Protein AF-A0A9E1ND24-F1 (afdb_monomer)

Secondary structure (DSSP, 8-state):
-EEEE-S--S--TTTTBTTS-HHHHHHHHHHHHHHHHHHHHHHHHHH--SEEEEEE-------GGGHHHHHH-PPP-THHHHHHHHHTTPEE--TTT-SEEEEPTTS-EEEE---SPPP-PPPHHHHHHHHHHHT-S--HHHHHHHHHTS----SPEEEEEEE-TT--EEEEEEEEE-SSS-EEEEEPGGGHHHHHHH-SSEEEEEEEHHHHHHHHHHT--THHHHHTT-EEEEEES----HHHHHIIIIISS-TTTS------TTS------HHHHHH-----S-----

Nearest PDB structures (foldseek):
  3bks-assembly1_A  TM=5.416E-01  e=1.300E-01  Aedes aegypti
  7nj0-assembly1_A  TM=4.014E-01  e=3.998E+00  Homo sapiens

Structure (mmCIF, N/CA/C/O backbone):
data_AF-A0A9E1ND24-F1
#
_entry.id   AF-A0A9E1ND24-F1
#
loop_
_atom_site.group_PDB
_atom_site.id
_atom_site.type_symbol
_atom_site.label_atom_id
_atom_site.label_alt_id
_atom_site.label_comp_id
_atom_site.label_asym_id
_atom_site.label_entity_id
_atom_site.label_seq_id
_atom_site.pdbx_PDB_ins_code
_atom_site.Cartn_x
_atom_site.Cartn_y
_atom_site.Cartn_z
_atom_site.occupancy
_atom_site.B_iso_or_equiv
_atom_site.auth_seq_id
_atom_site.auth_comp_id
_atom_site.auth_asym_id
_atom_site.auth_atom_id
_atom_site.pdbx_PDB_model_num
ATOM 1 N N . LEU A 1 1 ? 8.342 -8.335 -27.736 1.00 88.88 1 LEU A N 1
ATOM 2 C CA . LEU A 1 1 ? 8.719 -7.538 -26.554 1.00 88.88 1 LEU A CA 1
ATOM 3 C C . LEU A 1 1 ? 7.984 -8.128 -25.370 1.00 88.88 1 LEU A C 1
ATOM 5 O O . LEU A 1 1 ? 6.788 -8.344 -25.492 1.00 88.88 1 LEU A O 1
ATOM 9 N N . PHE A 1 2 ? 8.677 -8.411 -24.276 1.00 92.62 2 PHE A N 1
ATOM 10 C CA . PHE A 1 2 ? 8.040 -8.747 -23.010 1.00 92.62 2 PHE A CA 1
ATOM 11 C C . PHE A 1 2 ? 8.219 -7.563 -22.061 1.00 92.62 2 PHE A C 1
ATOM 13 O O . PHE A 1 2 ? 9.346 -7.248 -21.693 1.00 92.62 2 PHE A O 1
ATOM 20 N N . ALA A 1 3 ? 7.129 -6.893 -21.697 1.00 92.38 3 ALA A N 1
ATOM 21 C CA . ALA A 1 3 ? 7.141 -5.827 -20.705 1.00 92.38 3 ALA A CA 1
ATOM 22 C C . ALA A 1 3 ? 6.554 -6.366 -19.397 1.00 92.38 3 ALA A C 1
ATOM 24 O O . ALA A 1 3 ? 5.499 -6.989 -19.413 1.00 92.38 3 ALA A O 1
ATOM 25 N N . SER A 1 4 ? 7.236 -6.171 -18.270 1.00 90.94 4 SER A N 1
ATOM 26 C CA . SER A 1 4 ? 6.720 -6.596 -16.960 1.00 90.94 4 SER A CA 1
ATOM 27 C C . SER A 1 4 ? 7.288 -5.741 -15.845 1.00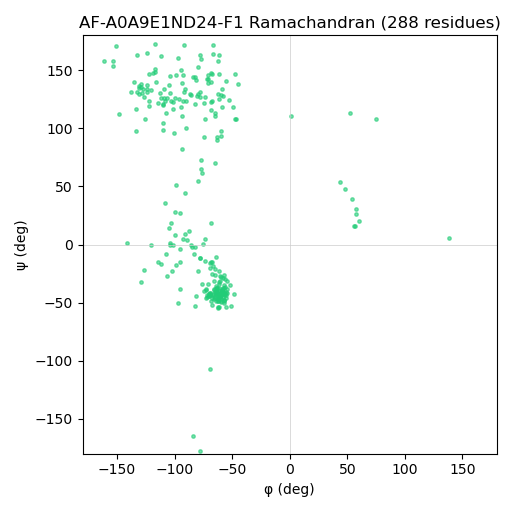 90.94 4 SER A C 1
ATOM 29 O O . SER A 1 4 ? 8.391 -5.199 -15.947 1.00 90.94 4 SER A O 1
ATOM 31 N N . ARG A 1 5 ? 6.575 -5.717 -14.715 1.00 90.06 5 ARG A N 1
ATOM 32 C CA . ARG A 1 5 ? 7.187 -5.340 -13.442 1.00 90.06 5 ARG A CA 1
ATOM 33 C C . ARG A 1 5 ? 8.399 -6.223 -13.144 1.00 90.06 5 ARG A C 1
ATOM 35 O O . ARG A 1 5 ? 8.355 -7.435 -13.378 1.00 90.06 5 ARG A O 1
ATOM 42 N N . PHE A 1 6 ? 9.456 -5.626 -12.607 1.00 90.62 6 PHE A N 1
ATOM 43 C CA . PHE A 1 6 ? 10.692 -6.324 -12.227 1.00 90.62 6 PHE A CA 1
ATOM 44 C C . PHE A 1 6 ? 10.900 -6.364 -10.706 1.00 90.62 6 PHE A C 1
ATOM 46 O O . PHE A 1 6 ? 11.670 -7.187 -10.204 1.00 90.62 6 PHE A O 1
ATOM 53 N N . ALA A 1 7 ? 10.192 -5.513 -9.963 1.00 89.12 7 ALA A N 1
ATOM 54 C CA . ALA A 1 7 ? 10.246 -5.446 -8.508 1.00 89.12 7 ALA A CA 1
ATOM 55 C C . ALA A 1 7 ? 8.895 -5.784 -7.849 1.00 89.12 7 ALA A C 1
ATOM 57 O O . ALA A 1 7 ? 7.863 -5.980 -8.506 1.00 89.12 7 ALA A O 1
ATOM 58 N N . GLY A 1 8 ? 8.930 -5.895 -6.519 1.00 81.19 8 GLY A N 1
ATOM 59 C CA . GLY A 1 8 ? 7.734 -6.003 -5.685 1.00 81.19 8 GLY A CA 1
ATOM 60 C C . GLY A 1 8 ? 6.899 -4.726 -5.704 1.00 81.19 8 GLY A C 1
ATOM 61 O O . GLY A 1 8 ? 7.366 -3.673 -6.139 1.00 81.19 8 GLY A O 1
ATOM 62 N N . GLY A 1 9 ? 5.651 -4.843 -5.250 1.00 76.38 9 GLY A N 1
ATOM 63 C CA . GLY A 1 9 ? 4.772 -3.691 -5.075 1.00 76.38 9 GLY A CA 1
ATOM 64 C C . GLY A 1 9 ? 5.265 -2.753 -3.971 1.00 76.38 9 GLY A C 1
ATOM 65 O O . GLY A 1 9 ? 6.192 -3.067 -3.224 1.00 76.38 9 GLY A O 1
ATOM 66 N N . ALA A 1 10 ? 4.626 -1.595 -3.859 1.00 73.25 10 ALA A N 1
ATOM 67 C CA . ALA A 1 10 ? 4.910 -0.612 -2.821 1.00 73.25 10 ALA A CA 1
ATOM 68 C C . ALA A 1 10 ? 4.036 -0.838 -1.576 1.00 73.25 10 ALA A C 1
ATOM 70 O O . ALA A 1 10 ? 3.459 0.104 -1.073 1.00 73.25 10 ALA A O 1
ATOM 71 N N . HIS A 1 11 ? 3.863 -2.076 -1.103 1.00 77.62 11 HIS A N 1
ATOM 72 C CA . HIS A 1 11 ? 3.049 -2.332 0.092 1.00 77.62 11 HIS A CA 1
ATOM 73 C C . HIS A 1 11 ? 3.898 -2.351 1.366 1.00 77.62 11 HIS A C 1
ATOM 75 O O . HIS A 1 11 ? 5.020 -2.859 1.371 1.00 77.62 11 HIS A O 1
ATOM 81 N N . GLY A 1 12 ? 3.334 -1.879 2.481 1.00 79.06 12 GLY A N 1
ATOM 82 C CA . GLY A 1 12 ? 4.001 -1.903 3.785 1.00 79.06 12 GLY A CA 1
ATOM 83 C C . GLY A 1 12 ? 4.217 -3.293 4.385 1.00 79.06 12 GLY A C 1
ATOM 84 O O . GLY A 1 12 ? 5.013 -3.431 5.314 1.00 79.06 12 GLY A O 1
ATOM 85 N N . TYR A 1 13 ? 3.543 -4.329 3.879 1.00 87.06 13 TYR A N 1
ATOM 86 C CA . TYR A 1 13 ? 3.705 -5.697 4.374 1.00 87.06 13 TYR A CA 1
ATOM 87 C C . TYR A 1 13 ? 5.064 -6.294 3.965 1.00 87.06 13 TYR A C 1
ATOM 89 O O . TYR A 1 13 ? 5.511 -6.053 2.846 1.00 87.06 13 TYR A O 1
ATOM 97 N N . PRO A 1 14 ? 5.726 -7.094 4.820 1.00 91.31 14 PRO A N 1
ATOM 98 C CA . PRO A 1 14 ? 5.399 -7.413 6.211 1.00 91.31 14 PRO A CA 1
ATOM 99 C C . PRO A 1 14 ? 5.919 -6.389 7.233 1.00 91.31 14 PRO A C 1
ATOM 101 O O . PRO A 1 14 ? 5.652 -6.544 8.421 1.00 91.31 14 PRO A O 1
ATOM 104 N N . LEU A 1 15 ? 6.645 -5.338 6.832 1.00 92.00 15 LEU A N 1
ATOM 105 C CA . LEU A 1 15 ? 7.241 -4.362 7.764 1.00 92.00 15 LEU A CA 1
ATOM 106 C C . LEU A 1 15 ? 6.220 -3.625 8.642 1.00 92.00 15 LEU A C 1
ATOM 108 O O . LEU A 1 15 ? 6.541 -3.229 9.769 1.00 92.00 15 LEU A O 1
ATOM 112 N N . ASN A 1 16 ? 4.992 -3.456 8.162 1.00 92.25 16 ASN A N 1
ATOM 113 C CA . ASN A 1 16 ? 3.896 -2.889 8.934 1.00 92.25 16 ASN A CA 1
ATOM 114 C C . ASN A 1 16 ? 3.172 -3.903 9.838 1.00 92.25 16 ASN A C 1
ATOM 116 O O . ASN A 1 16 ? 2.363 -3.477 10.649 1.00 92.25 16 ASN A O 1
ATOM 120 N N . CYS A 1 17 ? 3.453 -5.208 9.755 1.00 93.81 17 CYS A N 1
ATOM 121 C CA . CYS A 1 17 ? 2.752 -6.235 10.528 1.00 93.81 17 CYS A CA 1
ATOM 122 C C . CYS A 1 17 ? 3.432 -6.502 11.882 1.00 93.81 17 CYS A C 1
ATOM 124 O O . CYS A 1 17 ? 4.410 -7.235 11.968 1.00 93.81 17 CYS A O 1
ATOM 126 N N . GLU A 1 18 ? 2.898 -5.931 12.959 1.00 94.00 18 GLU A N 1
ATOM 127 C CA . GLU A 1 18 ? 3.443 -6.040 14.322 1.00 94.00 18 GLU A CA 1
ATOM 128 C C . GLU A 1 18 ? 3.184 -7.402 14.989 1.00 94.00 18 GLU A C 1
ATOM 130 O O . GLU A 1 18 ? 3.632 -7.631 16.106 1.00 94.00 18 GLU A O 1
ATOM 135 N N . ASN A 1 19 ? 2.516 -8.336 14.304 1.00 95.81 19 ASN A N 1
ATOM 136 C CA . ASN A 1 19 ? 2.418 -9.732 14.739 1.00 95.81 19 ASN A CA 1
ATOM 137 C C . ASN A 1 19 ? 3.766 -10.468 14.738 1.00 95.81 19 ASN A C 1
ATOM 139 O O . ASN A 1 19 ? 3.888 -11.500 15.391 1.00 95.81 19 ASN A O 1
ATOM 143 N N . TYR A 1 20 ? 4.746 -9.969 13.979 1.00 95.75 20 TYR A N 1
ATOM 144 C CA . TYR A 1 20 ? 6.051 -10.595 13.801 1.00 95.75 20 TYR A CA 1
ATOM 145 C C . TYR A 1 20 ? 7.174 -9.687 14.301 1.00 95.75 20 TYR A C 1
ATOM 147 O O . TYR A 1 20 ? 7.138 -8.460 14.145 1.00 95.75 20 TYR A O 1
ATOM 155 N N . GLU A 1 21 ? 8.241 -10.291 14.819 1.00 95.75 21 GLU A N 1
ATOM 156 C CA . GLU A 1 21 ? 9.460 -9.557 15.143 1.00 95.75 21 GLU A CA 1
ATOM 157 C C . GLU A 1 21 ? 10.090 -8.939 13.884 1.00 95.75 21 GLU A C 1
ATOM 159 O O . GLU A 1 21 ? 9.856 -9.361 12.750 1.00 95.75 21 GLU A O 1
ATOM 164 N N . LEU A 1 22 ? 10.910 -7.896 14.057 1.00 94.38 22 LEU A N 1
ATOM 165 C CA . LEU A 1 22 ? 11.559 -7.229 12.920 1.00 94.38 22 LEU A CA 1
ATOM 166 C C . LEU A 1 22 ? 12.431 -8.192 12.101 1.00 94.38 22 LEU A C 1
ATOM 168 O O . LEU A 1 22 ? 12.395 -8.144 10.873 1.00 94.38 22 LEU A O 1
ATOM 172 N N . LYS A 1 23 ? 13.165 -9.093 12.765 1.00 95.88 23 LYS A N 1
ATOM 173 C CA . LYS A 1 23 ? 14.041 -10.071 12.103 1.00 95.88 23 LYS A CA 1
ATOM 174 C C . LYS A 1 23 ? 13.268 -10.977 11.133 1.00 95.88 23 LYS A C 1
ATOM 176 O O . LYS A 1 23 ? 13.724 -11.209 10.013 1.00 95.88 23 LYS A O 1
ATOM 181 N N . ASP A 1 2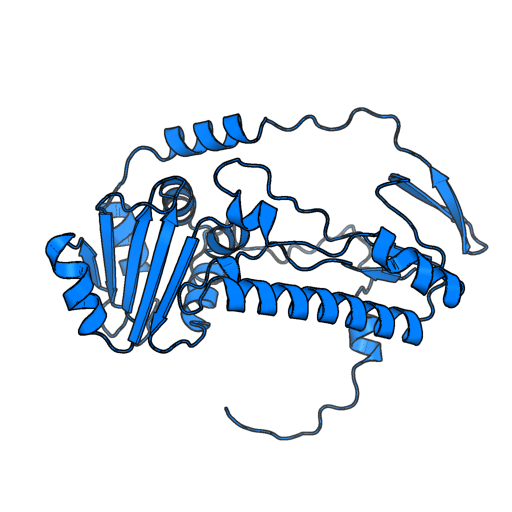4 ? 12.070 -11.410 11.522 1.00 96.69 24 ASP A N 1
ATOM 182 C CA . ASP A 1 24 ? 11.234 -12.298 10.716 1.00 96.69 24 ASP A CA 1
ATOM 183 C C . ASP A 1 24 ? 10.609 -11.548 9.543 1.00 96.69 24 ASP A C 1
ATOM 185 O O . ASP A 1 24 ? 10.630 -12.039 8.416 1.00 96.69 24 ASP A O 1
ATOM 189 N N . ARG A 1 25 ? 10.159 -10.306 9.768 1.00 95.25 25 ARG A N 1
ATOM 190 C CA . ARG A 1 25 ? 9.669 -9.422 8.696 1.00 95.25 25 ARG A CA 1
ATOM 191 C C . ARG A 1 25 ? 10.736 -9.170 7.629 1.00 95.25 25 ARG A C 1
ATOM 193 O O . ARG A 1 25 ? 10.444 -9.228 6.438 1.00 95.25 25 ARG A O 1
ATOM 200 N N . VAL A 1 26 ? 11.982 -8.931 8.040 1.00 95.06 26 VAL A N 1
ATOM 201 C CA . VAL A 1 26 ? 13.115 -8.746 7.116 1.00 95.06 26 VAL A CA 1
ATOM 202 C C . VAL A 1 26 ? 13.411 -10.030 6.335 1.00 95.06 26 VAL A C 1
ATOM 204 O O . VAL A 1 26 ? 13.650 -9.976 5.129 1.00 95.06 26 VAL A O 1
ATOM 207 N N . LYS A 1 27 ? 13.350 -11.196 6.989 1.00 95.69 27 LYS A N 1
ATOM 208 C CA . LYS A 1 27 ? 13.521 -12.498 6.326 1.00 95.69 27 LYS A CA 1
ATOM 209 C C . LYS A 1 27 ? 12.424 -12.764 5.291 1.00 95.69 27 LYS A C 1
ATOM 211 O O . LYS A 1 27 ? 12.725 -13.220 4.189 1.00 95.69 27 LYS A O 1
ATOM 216 N N . MET A 1 28 ? 11.170 -12.460 5.623 1.00 94.62 28 MET A N 1
ATOM 217 C CA . MET A 1 28 ? 10.034 -12.563 4.701 1.00 94.62 28 MET A CA 1
ATOM 218 C C . MET A 1 28 ? 10.234 -11.670 3.467 1.00 94.62 28 MET A C 1
ATOM 220 O O . MET A 1 28 ? 10.123 -12.164 2.349 1.00 94.62 28 MET A O 1
ATOM 224 N N . LEU A 1 29 ? 10.644 -10.408 3.650 1.00 93.19 29 LEU A N 1
ATOM 225 C CA . LEU A 1 29 ? 10.960 -9.504 2.535 1.00 93.19 29 LEU A CA 1
ATOM 226 C C . LEU A 1 29 ? 12.045 -10.052 1.601 1.00 93.19 29 LEU A C 1
ATOM 228 O O . LEU A 1 29 ? 11.928 -9.958 0.379 1.00 93.19 29 LEU A O 1
ATOM 232 N N . ASP A 1 30 ? 13.117 -10.621 2.157 1.00 93.75 30 ASP A N 1
ATOM 233 C CA . ASP A 1 30 ? 14.189 -11.194 1.342 1.00 93.75 30 ASP A CA 1
ATOM 234 C C . ASP A 1 30 ? 13.711 -12.414 0.538 1.00 93.75 30 ASP A C 1
ATOM 236 O O . ASP A 1 30 ? 14.056 -12.557 -0.642 1.00 93.75 30 ASP A O 1
ATOM 240 N N . ASN A 1 31 ? 12.871 -13.258 1.144 1.00 93.94 31 ASN A N 1
ATOM 241 C CA . ASN A 1 31 ? 12.234 -14.380 0.460 1.00 93.94 31 ASN A CA 1
ATOM 242 C C . ASN A 1 31 ? 11.330 -13.902 -0.682 1.00 93.94 31 ASN A C 1
ATOM 244 O O . ASN A 1 31 ? 11.467 -14.401 -1.802 1.00 93.94 31 ASN A O 1
ATOM 248 N N . ASP A 1 32 ? 10.484 -12.900 -0.441 1.00 92.25 32 ASP A N 1
ATOM 249 C CA . ASP A 1 32 ? 9.586 -12.332 -1.452 1.00 92.25 32 ASP A CA 1
ATOM 250 C C . ASP A 1 32 ? 10.372 -11.724 -2.616 1.00 92.25 32 ASP A C 1
ATOM 252 O O . ASP A 1 32 ? 10.099 -12.003 -3.788 1.00 92.25 32 ASP A O 1
ATOM 256 N N . ARG A 1 33 ? 11.427 -10.958 -2.316 1.00 93.81 33 ARG A N 1
ATOM 257 C CA . ARG A 1 33 ? 12.327 -10.388 -3.326 1.00 93.81 33 ARG A CA 1
ATOM 258 C C . ARG A 1 33 ? 12.940 -11.474 -4.212 1.00 93.81 33 ARG A C 1
ATOM 260 O O . ARG A 1 33 ? 12.925 -11.355 -5.444 1.00 93.81 33 ARG A O 1
ATOM 267 N N . LYS A 1 34 ? 13.472 -12.540 -3.601 1.00 94.81 34 LYS A N 1
ATOM 268 C CA . LYS A 1 34 ? 14.050 -13.692 -4.314 1.00 94.81 34 LYS A CA 1
ATOM 269 C C . LYS A 1 34 ? 12.997 -14.419 -5.146 1.00 94.81 34 LYS A C 1
ATOM 271 O O . LYS A 1 34 ? 13.282 -14.783 -6.289 1.00 94.81 34 LYS A O 1
ATOM 276 N N . PHE A 1 35 ? 11.795 -14.602 -4.605 1.00 94.12 35 PHE A N 1
ATOM 277 C CA . PHE A 1 35 ? 10.679 -15.249 -5.286 1.00 94.12 35 PHE A CA 1
ATOM 278 C C . PHE A 1 35 ? 10.246 -14.473 -6.532 1.00 94.12 35 PHE A C 1
ATOM 280 O O . PHE A 1 35 ? 10.141 -15.062 -7.609 1.00 94.12 35 PHE A O 1
ATOM 287 N N . ILE A 1 36 ? 10.078 -13.150 -6.429 1.00 92.50 36 ILE A N 1
ATOM 288 C CA . ILE A 1 36 ? 9.731 -12.279 -7.563 1.00 92.50 36 ILE A CA 1
ATOM 289 C C . ILE A 1 36 ? 10.774 -12.411 -8.675 1.00 92.50 36 ILE A C 1
ATOM 291 O O . ILE A 1 36 ? 10.418 -12.649 -9.832 1.00 92.50 36 ILE A O 1
ATOM 295 N N . ARG A 1 37 ? 12.064 -12.337 -8.322 1.00 94.56 37 ARG A N 1
ATOM 296 C CA . ARG A 1 37 ? 13.163 -12.461 -9.287 1.00 94.56 37 ARG A CA 1
ATOM 297 C C . ARG A 1 37 ? 13.180 -13.829 -9.963 1.00 94.56 37 ARG A C 1
ATOM 299 O O . ARG A 1 37 ? 13.216 -13.907 -11.188 1.00 94.56 37 ARG A O 1
ATOM 306 N N . LYS A 1 38 ? 13.086 -14.914 -9.185 1.00 94.81 38 LYS A N 1
ATOM 307 C CA . LYS A 1 38 ? 13.048 -16.289 -9.713 1.00 94.81 38 LYS A CA 1
ATOM 308 C C . LYS A 1 38 ? 11.835 -16.512 -10.617 1.00 94.81 38 LYS A C 1
ATOM 310 O O . LYS A 1 38 ? 11.944 -17.180 -11.640 1.00 94.81 38 LYS A O 1
ATOM 315 N N . THR A 1 39 ? 10.695 -15.927 -10.269 1.00 93.25 39 THR A N 1
ATOM 316 C CA . THR A 1 39 ? 9.489 -15.971 -11.101 1.00 93.25 39 THR A CA 1
ATOM 317 C C . THR A 1 39 ? 9.722 -15.261 -12.432 1.00 93.25 39 THR A C 1
ATOM 319 O O . THR A 1 39 ? 9.366 -15.797 -13.476 1.00 93.25 39 THR A O 1
ATOM 322 N N . LYS A 1 40 ? 10.382 -14.096 -12.439 1.00 93.94 40 LYS A N 1
ATOM 323 C CA . LYS A 1 40 ? 10.723 -13.411 -13.696 1.00 93.94 40 LYS A CA 1
ATOM 324 C C . LYS A 1 40 ? 11.719 -14.196 -14.543 1.00 93.94 40 LYS A C 1
ATOM 326 O O . LYS A 1 40 ? 11.528 -14.261 -15.751 1.00 93.94 40 LYS A O 1
ATOM 331 N N . TYR A 1 41 ? 12.706 -14.851 -13.935 1.00 95.12 41 TYR A N 1
ATOM 332 C CA . TYR A 1 41 ? 13.612 -15.748 -14.662 1.00 95.12 41 TYR A CA 1
ATOM 333 C C . TYR A 1 41 ? 12.854 -16.859 -15.390 1.00 95.12 41 TYR A C 1
ATOM 335 O O . TYR A 1 41 ? 13.022 -17.006 -16.597 1.00 95.12 41 TYR A O 1
ATOM 343 N N . LYS A 1 42 ? 11.925 -17.539 -14.705 1.00 94.81 42 LYS A N 1
ATOM 344 C CA . LYS A 1 42 ? 11.065 -18.556 -15.335 1.00 94.81 42 LYS A CA 1
ATOM 345 C C . LYS A 1 42 ? 10.263 -18.002 -16.515 1.00 94.81 42 LYS A C 1
ATOM 347 O O . LYS A 1 42 ? 10.042 -18.703 -17.498 1.00 94.81 42 LYS A O 1
ATOM 352 N N . TYR A 1 43 ? 9.794 -16.757 -16.417 1.00 94.12 43 TYR A N 1
ATOM 353 C CA . TYR A 1 43 ? 9.007 -16.136 -17.485 1.00 94.12 43 TYR A CA 1
ATOM 354 C C . TYR A 1 43 ? 9.897 -15.843 -18.695 1.00 94.12 43 TYR A C 1
ATOM 356 O O . TYR A 1 43 ? 9.523 -16.167 -19.817 1.00 94.12 43 TYR A O 1
ATOM 364 N N . LEU A 1 44 ? 11.096 -15.301 -18.466 1.00 95.31 44 LEU A N 1
ATOM 365 C CA . LEU A 1 44 ? 12.078 -15.022 -19.515 1.00 95.31 44 LEU A CA 1
ATOM 366 C C . LEU A 1 44 ? 12.553 -16.301 -20.219 1.00 95.31 44 LEU A C 1
ATOM 368 O O . LEU A 1 44 ? 12.613 -16.321 -21.444 1.00 95.31 44 LEU A O 1
ATOM 372 N N . GLU A 1 45 ? 12.807 -17.383 -19.477 1.00 95.06 45 GLU A N 1
ATOM 373 C CA . GLU A 1 45 ? 13.187 -18.690 -20.040 1.00 95.06 45 GLU A CA 1
ATOM 374 C C . GLU A 1 45 ? 12.098 -19.306 -20.914 1.00 95.06 45 GLU A C 1
ATOM 376 O O . GLU A 1 45 ? 12.401 -19.954 -21.916 1.00 95.06 45 GLU A O 1
ATOM 381 N N . LYS A 1 46 ? 10.832 -19.130 -20.523 1.00 94.00 46 LYS A N 1
ATOM 382 C CA . LYS A 1 46 ? 9.694 -19.718 -21.229 1.00 94.00 46 LYS A CA 1
ATOM 383 C C . LYS A 1 46 ? 9.288 -18.908 -22.454 1.00 94.00 46 LYS A C 1
ATOM 385 O O . LYS A 1 46 ? 9.025 -19.485 -23.501 1.00 94.00 46 LYS A O 1
ATOM 390 N N . ILE A 1 47 ? 9.226 -17.585 -22.315 1.00 94.44 47 ILE A N 1
ATOM 391 C CA . ILE A 1 47 ? 8.806 -16.675 -23.386 1.00 94.44 47 ILE A CA 1
ATOM 392 C C . ILE A 1 47 ? 9.933 -16.498 -24.415 1.00 94.44 47 ILE A C 1
ATOM 394 O O . ILE A 1 47 ? 9.644 -16.315 -25.594 1.00 94.44 47 ILE A O 1
ATOM 398 N N . LYS A 1 48 ? 11.201 -16.526 -23.970 1.00 93.75 48 LYS A N 1
ATOM 399 C CA . LYS A 1 48 ? 12.404 -16.217 -24.770 1.00 93.75 48 LYS A CA 1
ATOM 400 C C . LYS A 1 48 ? 12.225 -14.972 -25.652 1.00 93.75 48 LYS A C 1
ATOM 402 O O . LYS A 1 48 ? 12.369 -15.036 -26.874 1.00 93.75 48 LYS A O 1
ATOM 407 N N . PRO A 1 49 ? 11.829 -13.829 -25.068 1.00 94.12 49 PRO A N 1
ATOM 408 C CA . PRO A 1 49 ? 11.555 -12.640 -25.853 1.00 94.12 49 PRO A CA 1
ATOM 409 C C . PRO A 1 49 ? 12.858 -12.056 -26.407 1.00 94.12 49 PRO A C 1
ATOM 411 O O . PRO A 1 49 ? 13.833 -11.959 -25.679 1.00 94.12 49 PRO A O 1
ATOM 414 N N . LYS A 1 50 ? 12.848 -11.530 -27.638 1.00 94.31 50 LYS A N 1
ATOM 415 C CA . LYS A 1 50 ? 13.997 -10.753 -28.155 1.00 94.31 50 LYS A CA 1
ATOM 416 C C . LYS A 1 50 ? 14.345 -9.551 -27.260 1.00 94.31 50 LYS A C 1
ATOM 418 O O . LYS A 1 50 ? 15.507 -9.206 -27.108 1.00 94.31 50 LYS A O 1
ATOM 423 N N . PHE A 1 51 ? 13.322 -8.936 -26.659 1.00 95.00 51 PHE A N 1
ATOM 424 C CA . PHE A 1 51 ? 13.457 -7.754 -25.807 1.00 95.00 51 PHE A CA 1
ATOM 425 C C . PHE A 1 51 ? 12.707 -7.919 -24.489 1.00 95.00 51 PHE A C 1
ATOM 427 O O . PHE A 1 51 ? 11.532 -8.311 -24.512 1.00 95.00 51 PHE A O 1
ATOM 434 N N . PHE A 1 52 ? 13.330 -7.529 -23.379 1.00 95.88 52 PHE A N 1
ATOM 435 C CA . PHE A 1 52 ? 12.694 -7.412 -22.065 1.00 95.88 52 PHE A CA 1
ATOM 436 C C . PHE A 1 52 ? 12.657 -5.949 -21.602 1.00 95.88 52 PHE A C 1
ATOM 438 O O . PHE A 1 52 ? 13.703 -5.323 -21.478 1.00 95.88 52 PHE A O 1
ATOM 445 N N . LEU A 1 53 ? 11.462 -5.416 -21.325 1.00 95.38 53 LEU A N 1
ATOM 446 C CA . LEU A 1 53 ? 11.240 -4.054 -20.827 1.00 95.38 53 LEU A CA 1
ATOM 447 C C . LEU A 1 53 ? 10.772 -4.078 -19.359 1.00 95.38 53 LEU A C 1
ATOM 449 O O . LEU A 1 53 ? 9.583 -4.291 -19.086 1.00 95.38 53 LEU A O 1
ATOM 453 N N . PRO A 1 54 ? 11.682 -3.861 -18.398 1.00 93.69 54 PRO A N 1
ATOM 454 C CA . PRO A 1 54 ? 11.332 -3.674 -16.998 1.00 93.69 54 PRO A CA 1
ATOM 455 C C . PRO A 1 54 ? 10.733 -2.275 -16.779 1.00 93.69 54 PRO A C 1
ATOM 457 O O . PRO A 1 54 ? 11.454 -1.314 -16.537 1.00 93.69 54 PRO A O 1
ATOM 460 N N . TYR A 1 55 ? 9.405 -2.150 -16.857 1.00 88.62 55 TYR A N 1
ATOM 461 C CA . TYR A 1 55 ? 8.736 -0.835 -16.829 1.00 88.62 55 TYR A CA 1
ATOM 462 C C . TYR A 1 55 ? 8.158 -0.434 -15.463 1.00 88.62 55 TYR A C 1
ATOM 464 O O . TYR A 1 55 ? 7.869 0.737 -15.240 1.00 88.62 55 TYR A O 1
ATOM 472 N N . ALA A 1 56 ? 7.974 -1.383 -14.538 1.00 86.88 56 ALA A N 1
ATOM 473 C CA . ALA A 1 56 ? 7.333 -1.128 -13.247 1.00 86.88 56 ALA A CA 1
ATOM 474 C C . ALA A 1 56 ? 8.151 -1.683 -12.072 1.00 86.88 56 ALA A C 1
ATOM 476 O O . ALA A 1 56 ? 8.609 -2.830 -12.095 1.00 86.88 56 ALA A O 1
ATOM 477 N N . GLY A 1 57 ? 8.302 -0.872 -11.022 1.00 87.31 57 GLY A N 1
ATOM 478 C CA . GLY A 1 57 ? 9.121 -1.212 -9.851 1.00 87.31 57 GLY A CA 1
ATOM 479 C C . GLY A 1 57 ? 9.990 -0.084 -9.293 1.00 87.31 57 GLY A C 1
ATOM 480 O O . GLY A 1 57 ? 10.761 -0.330 -8.373 1.00 87.31 57 GLY A O 1
ATOM 481 N N . PHE A 1 58 ? 9.870 1.137 -9.822 1.00 88.12 58 PHE A N 1
ATOM 482 C CA . PHE A 1 58 ? 10.743 2.272 -9.488 1.00 88.12 58 PHE A CA 1
ATOM 483 C C . PHE A 1 58 ? 10.327 3.076 -8.249 1.00 88.12 58 PHE A C 1
ATOM 485 O O . PHE A 1 58 ? 11.008 4.034 -7.898 1.00 88.12 58 PHE A O 1
ATOM 492 N N . PHE A 1 59 ? 9.229 2.709 -7.581 1.00 85.25 59 PHE A N 1
ATOM 493 C CA . PHE A 1 59 ? 8.772 3.408 -6.380 1.00 85.25 59 PHE A CA 1
ATOM 494 C C . PHE A 1 59 ? 9.842 3.365 -5.278 1.00 85.25 59 PHE A C 1
ATOM 496 O O . PHE A 1 59 ? 10.297 2.273 -4.904 1.00 85.25 59 PHE A O 1
ATOM 503 N N . LYS A 1 60 ? 10.169 4.535 -4.718 1.00 84.31 60 LYS A N 1
ATOM 504 C CA . LYS A 1 60 ? 11.132 4.707 -3.626 1.00 84.31 60 LYS A CA 1
ATOM 505 C C . LYS A 1 60 ? 10.529 5.525 -2.491 1.00 84.31 60 LYS A C 1
ATOM 507 O O . LYS A 1 60 ? 9.870 6.535 -2.709 1.00 84.31 60 LYS A O 1
ATOM 512 N N . GLU A 1 61 ? 10.803 5.073 -1.283 1.00 87.75 61 GLU A N 1
ATOM 513 C CA . GLU A 1 61 ? 10.563 5.768 -0.032 1.00 87.75 61 GLU A CA 1
ATOM 514 C C . GLU A 1 61 ? 11.664 6.830 0.153 1.00 87.75 61 GLU A C 1
ATOM 516 O O . GLU A 1 61 ? 12.847 6.510 0.039 1.00 87.75 61 GLU A O 1
ATOM 521 N N . VAL A 1 62 ? 11.291 8.092 0.396 1.00 88.75 62 VAL A N 1
ATOM 522 C CA . VAL A 1 62 ? 12.256 9.216 0.483 1.00 88.75 62 VAL A CA 1
ATOM 523 C C . VAL A 1 62 ? 12.152 10.030 1.773 1.00 88.75 62 VAL A C 1
ATOM 525 O O . VAL A 1 62 ? 13.119 10.666 2.178 1.00 88.75 62 VAL A O 1
ATOM 528 N N . LEU A 1 63 ? 11.007 9.987 2.459 1.00 91.88 63 LEU A N 1
ATOM 529 C CA . LEU A 1 63 ? 10.801 10.752 3.686 1.00 91.88 63 LEU A CA 1
ATOM 530 C C . LEU A 1 63 ? 11.627 10.184 4.846 1.00 91.88 63 LEU A C 1
ATOM 532 O O . LEU A 1 63 ? 11.633 8.977 5.091 1.00 91.88 63 LEU A O 1
ATOM 536 N N . LYS A 1 64 ? 12.227 11.071 5.650 1.00 91.50 64 LYS A N 1
ATOM 537 C CA . LYS A 1 64 ? 13.021 10.695 6.836 1.00 91.50 64 LYS A CA 1
ATOM 538 C C . LYS A 1 64 ? 12.249 9.802 7.816 1.00 91.50 64 LYS A C 1
ATOM 540 O O . LYS A 1 64 ? 12.802 8.849 8.353 1.00 91.50 64 LYS A O 1
ATOM 545 N N . ARG A 1 65 ? 10.954 10.069 8.011 1.00 91.69 65 ARG A N 1
ATOM 546 C CA . ARG A 1 65 ? 10.067 9.273 8.883 1.00 91.69 65 ARG A CA 1
ATOM 547 C C . ARG A 1 65 ? 9.855 7.824 8.421 1.00 91.69 65 ARG A C 1
ATOM 549 O O . ARG A 1 65 ? 9.297 7.026 9.169 1.00 91.69 65 ARG A O 1
ATOM 556 N N . ASP A 1 66 ? 10.284 7.477 7.208 1.00 91.44 66 ASP A N 1
ATOM 557 C CA . ASP A 1 66 ? 10.172 6.137 6.628 1.00 91.44 66 ASP A CA 1
ATOM 558 C C . ASP A 1 66 ? 11.506 5.365 6.654 1.00 91.44 66 ASP A C 1
ATOM 560 O O . ASP A 1 66 ? 11.644 4.350 5.973 1.00 91.44 66 ASP A O 1
ATOM 564 N N . GLU A 1 67 ? 12.474 5.783 7.482 1.00 91.19 67 GLU A N 1
ATOM 565 C CA . GLU A 1 67 ? 13.822 5.191 7.586 1.00 91.19 67 GLU A CA 1
ATOM 566 C C . GLU A 1 67 ? 13.816 3.658 7.710 1.00 91.19 67 GLU A C 1
ATOM 568 O O . GLU A 1 67 ? 14.592 2.970 7.047 1.00 91.19 67 GLU A O 1
ATOM 573 N N . VAL A 1 68 ? 12.909 3.090 8.514 1.00 90.62 68 VAL A N 1
ATOM 574 C CA . VAL A 1 68 ? 12.778 1.629 8.663 1.00 90.62 68 VAL A CA 1
ATOM 575 C C . VAL A 1 68 ? 12.446 0.965 7.323 1.00 90.62 68 VAL A C 1
ATOM 577 O O . VAL A 1 68 ? 13.005 -0.083 6.995 1.00 90.62 68 VAL A O 1
ATOM 580 N N . TYR A 1 69 ? 11.557 1.564 6.532 1.00 90.75 69 TYR A N 1
ATOM 581 C CA . TYR A 1 69 ? 11.184 1.043 5.220 1.00 90.75 69 TYR A CA 1
ATOM 582 C C . TYR A 1 69 ? 12.322 1.230 4.217 1.00 90.75 69 TYR A C 1
ATOM 584 O O . TYR A 1 69 ? 12.687 0.262 3.559 1.00 90.75 69 TYR A O 1
ATOM 592 N N . ILE A 1 70 ? 12.970 2.398 4.196 1.00 91.31 70 ILE A N 1
ATOM 593 C CA . ILE A 1 70 ? 14.155 2.669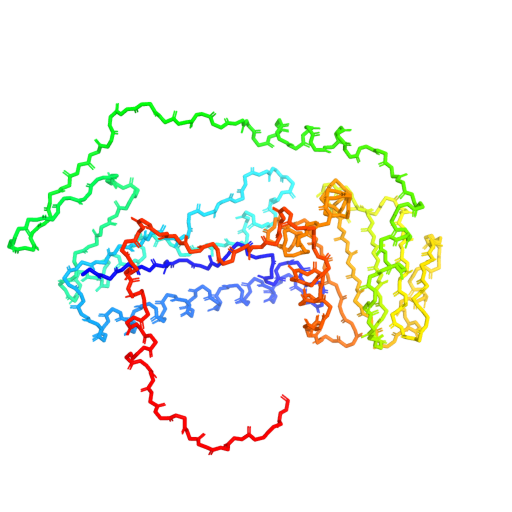 3.361 1.00 91.31 70 ILE A CA 1
ATOM 594 C C . ILE A 1 70 ? 15.265 1.640 3.633 1.00 91.31 70 ILE A C 1
ATOM 596 O O . ILE A 1 70 ? 15.877 1.097 2.712 1.00 91.31 70 ILE A O 1
ATOM 600 N N . LYS A 1 71 ? 15.508 1.325 4.909 1.00 92.56 71 LYS A N 1
ATOM 601 C CA . LYS A 1 71 ? 16.572 0.410 5.336 1.00 92.56 71 LYS A CA 1
ATOM 602 C C . LYS A 1 71 ? 16.303 -1.045 4.950 1.00 92.56 71 LYS A C 1
ATOM 604 O O . LYS A 1 71 ? 17.229 -1.752 4.535 1.00 92.56 71 LYS A O 1
ATOM 609 N N . TYR A 1 72 ? 15.068 -1.515 5.128 1.00 92.38 72 TYR A N 1
ATOM 610 C CA . TYR A 1 72 ? 14.747 -2.943 5.046 1.00 92.38 72 TYR A CA 1
ATOM 611 C C . TYR A 1 72 ? 13.982 -3.357 3.783 1.00 92.38 72 TYR A C 1
ATOM 613 O O . TYR A 1 72 ? 14.154 -4.495 3.346 1.00 92.38 72 TYR A O 1
ATOM 621 N N . ASN A 1 73 ? 13.201 -2.473 3.154 1.00 89.12 73 ASN A N 1
ATOM 622 C CA . ASN A 1 73 ? 12.408 -2.767 1.951 1.00 89.12 73 ASN A CA 1
ATOM 623 C C . ASN A 1 73 ? 13.259 -2.753 0.666 1.00 89.12 73 ASN A C 1
ATOM 625 O O . ASN A 1 73 ? 12.987 -2.034 -0.295 1.00 89.12 73 ASN A O 1
ATOM 629 N N . LYS A 1 74 ? 14.337 -3.542 0.640 1.00 90.06 74 LYS A N 1
ATOM 630 C CA . LYS A 1 74 ? 15.225 -3.627 -0.525 1.00 90.06 74 LYS A CA 1
ATOM 631 C C . LYS A 1 74 ? 14.491 -4.300 -1.684 1.00 90.06 74 LYS A C 1
ATOM 633 O O . LYS A 1 74 ? 14.079 -5.450 -1.567 1.00 90.06 74 LYS A O 1
ATOM 638 N N . LYS A 1 75 ? 14.387 -3.621 -2.825 1.00 91.06 75 LYS A N 1
ATOM 639 C CA . LYS A 1 75 ? 13.748 -4.138 -4.047 1.00 91.06 75 LYS A CA 1
ATOM 640 C C . LYS A 1 75 ? 14.783 -4.708 -5.021 1.00 91.06 75 LYS A C 1
ATOM 642 O O . LYS A 1 75 ? 15.973 -4.423 -4.905 1.00 91.06 75 LYS A O 1
ATOM 647 N N . ASN A 1 76 ? 14.332 -5.549 -5.955 1.00 93.88 76 ASN A N 1
ATOM 648 C CA . ASN A 1 76 ? 15.154 -5.912 -7.115 1.00 93.88 76 ASN A CA 1
ATOM 649 C C . ASN A 1 76 ? 15.322 -4.675 -8.004 1.00 93.88 76 ASN A C 1
ATOM 651 O O . ASN A 1 76 ? 14.385 -3.885 -8.110 1.00 93.88 76 ASN A O 1
ATOM 655 N N . ILE A 1 77 ? 16.469 -4.544 -8.660 1.00 94.12 77 ILE A N 1
ATOM 656 C CA . ILE A 1 77 ? 16.770 -3.479 -9.628 1.00 94.12 77 ILE A CA 1
ATOM 657 C C . ILE A 1 77 ? 16.887 -4.048 -11.043 1.00 94.12 77 ILE A C 1
ATOM 659 O O . ILE A 1 77 ? 17.100 -5.248 -11.219 1.00 94.12 77 ILE A O 1
ATOM 663 N N . VAL A 1 78 ? 16.790 -3.199 -12.069 1.00 94.75 78 VAL A N 1
ATOM 664 C CA . VAL A 1 78 ? 16.907 -3.618 -13.480 1.00 94.75 78 VAL A CA 1
ATOM 665 C C . VAL A 1 78 ? 18.211 -4.384 -13.732 1.00 94.75 78 VAL A C 1
ATOM 667 O O . VAL A 1 78 ? 18.217 -5.446 -14.363 1.00 94.75 78 VAL A O 1
ATOM 670 N N . LYS A 1 79 ? 19.313 -3.907 -13.140 1.00 94.06 79 LYS A N 1
ATOM 671 C CA . LYS A 1 79 ? 20.639 -4.533 -13.228 1.00 94.06 79 LYS A CA 1
ATOM 672 C C . LYS A 1 79 ? 20.665 -5.997 -12.769 1.00 94.06 79 LYS A C 1
ATOM 674 O O . LYS A 1 79 ? 21.445 -6.770 -13.326 1.00 94.06 79 LYS A O 1
ATOM 679 N N . ASP A 1 80 ? 19.799 -6.403 -11.836 1.00 94.94 80 ASP A N 1
ATOM 680 C CA . ASP A 1 80 ? 19.741 -7.788 -11.340 1.00 94.94 80 ASP A CA 1
ATOM 681 C C . ASP A 1 80 ? 19.403 -8.795 -12.450 1.00 94.94 80 ASP A C 1
ATOM 683 O O . ASP A 1 80 ? 19.741 -9.973 -12.343 1.00 94.94 80 ASP A O 1
ATOM 687 N N . TYR A 1 81 ? 18.768 -8.336 -13.534 1.00 96.00 81 TYR A N 1
ATOM 688 C CA . TYR A 1 81 ? 18.324 -9.170 -14.648 1.00 96.00 81 TYR A CA 1
ATOM 689 C C . TYR A 1 81 ? 19.316 -9.215 -15.819 1.00 96.00 81 TYR A C 1
ATOM 691 O O . TYR A 1 81 ? 19.210 -10.119 -16.650 1.00 96.00 81 TYR A O 1
ATOM 699 N N . LYS A 1 82 ? 20.303 -8.303 -15.883 1.00 94.56 82 LYS A N 1
ATOM 700 C CA . LYS A 1 82 ? 21.217 -8.141 -17.038 1.00 94.56 82 LYS A CA 1
ATOM 701 C C . LYS A 1 82 ? 21.967 -9.430 -17.382 1.00 94.56 82 LYS A C 1
ATOM 703 O O . LYS A 1 82 ? 21.928 -9.886 -18.522 1.00 94.56 82 LYS A O 1
ATOM 708 N N . ASN A 1 83 ? 22.590 -10.065 -16.388 1.00 96.12 83 ASN A N 1
ATOM 709 C CA . ASN A 1 83 ? 23.363 -11.295 -16.597 1.00 96.12 83 ASN A CA 1
ATOM 710 C C . ASN A 1 83 ? 22.493 -12.464 -17.072 1.00 96.12 83 ASN A C 1
ATOM 712 O O . ASN A 1 83 ? 22.938 -13.275 -17.880 1.00 96.12 83 ASN A O 1
ATOM 716 N N . PHE A 1 84 ? 21.266 -12.563 -16.559 1.00 96.38 84 PHE A N 1
ATOM 717 C CA . PHE A 1 84 ? 20.344 -13.629 -16.933 1.00 96.38 84 PHE A CA 1
ATOM 718 C C . PHE A 1 84 ? 19.814 -13.433 -18.356 1.00 96.38 84 PHE A C 1
ATOM 720 O O . PHE A 1 84 ? 19.843 -14.367 -19.150 1.00 96.38 84 PHE A O 1
ATOM 727 N N . CYS A 1 85 ? 19.421 -12.204 -18.701 1.00 96.81 85 CYS A N 1
ATOM 728 C CA . CYS A 1 85 ? 18.984 -11.856 -20.051 1.00 96.81 85 CYS A CA 1
ATOM 729 C C . CYS A 1 85 ? 20.099 -12.104 -21.076 1.00 96.81 85 CYS A C 1
ATOM 731 O O . CYS A 1 85 ? 19.858 -12.767 -22.078 1.00 96.81 85 CYS A O 1
ATOM 733 N N . LYS A 1 86 ? 21.343 -11.704 -20.769 1.00 96.44 86 LYS A N 1
ATOM 734 C CA . LYS A 1 86 ? 22.512 -11.955 -21.629 1.00 96.44 86 LYS A CA 1
ATOM 735 C C . LYS A 1 86 ? 22.722 -13.444 -21.930 1.00 96.44 86 LYS A C 1
ATOM 737 O O . LYS A 1 86 ? 23.038 -13.795 -23.058 1.00 96.44 86 LYS A O 1
ATOM 742 N N . LYS A 1 87 ? 22.538 -14.328 -20.940 1.00 97.12 87 LYS A N 1
ATOM 743 C CA . LYS A 1 87 ? 22.660 -15.788 -21.133 1.00 97.12 87 LYS A CA 1
ATOM 744 C C . LYS A 1 87 ? 21.596 -16.367 -22.066 1.00 97.12 87 LYS A C 1
ATOM 746 O O . LYS A 1 87 ? 21.829 -17.412 -22.659 1.00 97.12 87 LYS A O 1
ATOM 751 N N . LEU A 1 88 ? 20.438 -15.719 -22.155 1.00 96.81 88 LEU A N 1
ATOM 752 C CA . LEU A 1 88 ? 19.311 -16.142 -22.983 1.00 96.81 88 LEU A CA 1
ATOM 753 C C . LEU A 1 88 ? 19.224 -15.378 -24.312 1.00 96.81 88 LEU A C 1
ATOM 755 O O . LEU A 1 88 ? 18.219 -15.518 -25.001 1.00 96.81 88 LEU A O 1
ATOM 759 N N . ASP A 1 89 ? 20.238 -14.572 -24.646 1.00 96.56 89 ASP A N 1
ATOM 760 C CA . ASP A 1 89 ? 20.236 -13.673 -25.810 1.00 96.56 89 ASP A CA 1
ATOM 761 C C . ASP A 1 89 ? 19.015 -12.728 -25.839 1.00 96.56 89 ASP A C 1
ATOM 763 O O . ASP A 1 89 ? 18.387 -12.473 -26.864 1.00 96.56 89 ASP A O 1
ATOM 767 N N . ILE A 1 90 ? 18.638 -12.234 -24.656 1.00 96.62 90 ILE A N 1
ATOM 768 C CA . ILE A 1 90 ? 17.546 -11.277 -24.463 1.00 96.62 90 ILE A CA 1
ATOM 769 C C . ILE A 1 90 ? 18.150 -9.885 -24.284 1.00 96.62 90 ILE A C 1
ATOM 771 O O . ILE A 1 90 ? 18.910 -9.644 -23.341 1.00 96.62 90 ILE A O 1
ATOM 775 N N . GLU A 1 91 ? 17.755 -8.942 -25.136 1.00 95.25 91 GLU A N 1
ATOM 776 C CA . GLU A 1 91 ? 18.161 -7.543 -25.025 1.00 95.25 91 GLU A CA 1
ATOM 777 C C . GLU A 1 91 ? 17.272 -6.811 -24.009 1.00 95.25 91 GLU A C 1
ATOM 779 O O . GLU A 1 91 ? 16.043 -6.771 -24.125 1.00 95.25 91 GLU A O 1
ATOM 784 N N . ILE A 1 92 ? 17.886 -6.259 -22.962 1.00 95.50 92 ILE A N 1
ATOM 785 C CA . ILE A 1 92 ? 17.161 -5.521 -21.927 1.00 95.50 92 ILE A CA 1
ATOM 786 C C . ILE A 1 92 ? 16.996 -4.059 -22.339 1.00 95.50 92 ILE A C 1
ATOM 788 O O . ILE A 1 92 ? 17.958 -3.385 -22.699 1.00 95.50 92 ILE A O 1
ATOM 792 N N . LEU A 1 93 ? 15.766 -3.564 -22.265 1.00 95.31 93 LEU A N 1
ATOM 793 C CA . LEU A 1 93 ? 15.427 -2.172 -22.529 1.00 95.31 93 LEU A CA 1
ATOM 794 C C . LEU A 1 93 ? 15.449 -1.412 -21.199 1.00 95.31 93 LEU A C 1
ATOM 796 O O . LEU A 1 93 ? 14.424 -1.279 -20.533 1.00 95.31 93 LEU A O 1
ATOM 800 N N . ASP A 1 94 ? 16.643 -1.007 -20.767 1.00 93.44 94 ASP A N 1
ATOM 801 C CA . ASP A 1 94 ? 16.851 -0.349 -19.474 1.00 93.44 94 ASP A CA 1
ATOM 802 C C . ASP A 1 94 ? 16.330 1.098 -19.499 1.00 93.44 94 ASP A C 1
ATOM 804 O O . ASP A 1 94 ? 16.910 1.975 -20.146 1.00 93.44 94 ASP A O 1
ATOM 808 N N . VAL A 1 95 ? 15.216 1.333 -18.802 1.00 90.56 95 VAL A N 1
ATOM 809 C CA . VAL A 1 95 ? 14.541 2.640 -18.751 1.00 90.56 95 VAL A CA 1
ATOM 810 C C . VAL A 1 95 ? 15.277 3.672 -17.892 1.00 90.56 95 VAL A C 1
ATOM 812 O O . VAL A 1 95 ? 14.969 4.857 -17.979 1.00 90.56 95 VAL A O 1
ATOM 815 N N . GLU A 1 96 ? 16.238 3.242 -17.065 1.00 89.06 96 GLU A N 1
ATOM 816 C CA . GLU A 1 96 ? 17.117 4.160 -16.329 1.00 89.06 96 GLU A CA 1
ATOM 817 C C . GLU A 1 96 ? 18.241 4.696 -17.235 1.00 89.06 96 GLU A C 1
ATOM 819 O O . GLU A 1 96 ? 18.779 5.770 -16.975 1.00 89.06 96 GLU A O 1
ATOM 824 N N . GLU A 1 97 ? 18.576 3.980 -18.316 1.00 91.06 97 GLU A N 1
ATOM 825 C CA . GLU A 1 97 ? 19.603 4.383 -19.289 1.00 91.06 97 GLU A CA 1
ATOM 826 C C . GLU A 1 97 ? 19.006 5.123 -20.496 1.00 91.06 97 GLU A C 1
ATOM 828 O O . GLU A 1 97 ? 19.597 6.076 -21.003 1.00 91.06 97 GLU A O 1
ATOM 833 N N . ASN A 1 98 ? 17.831 4.696 -20.970 1.00 93.25 98 ASN A N 1
ATOM 834 C CA . ASN A 1 98 ? 17.194 5.231 -22.172 1.00 93.25 98 ASN A CA 1
ATOM 835 C C . ASN A 1 98 ? 15.705 5.478 -21.937 1.00 93.25 98 ASN A C 1
ATOM 837 O O . ASN A 1 98 ? 15.015 4.658 -21.346 1.00 93.25 98 ASN A O 1
ATOM 841 N N . THR A 1 99 ? 15.177 6.582 -22.464 1.00 91.12 99 THR A N 1
ATOM 842 C CA . THR A 1 99 ? 13.758 6.943 -22.291 1.00 91.12 99 THR A CA 1
ATOM 843 C C . THR A 1 99 ? 12.924 6.760 -23.556 1.00 91.12 99 THR A C 1
ATOM 845 O O . THR A 1 99 ? 11.701 6.854 -23.501 1.00 91.12 99 THR A O 1
ATOM 848 N N . ILE A 1 100 ? 13.559 6.468 -24.697 1.00 92.56 100 ILE A N 1
ATOM 849 C CA . ILE A 1 100 ? 12.893 6.214 -25.978 1.00 92.56 100 ILE A CA 1
ATOM 850 C C . ILE A 1 100 ? 13.452 4.927 -26.596 1.00 92.56 100 ILE A C 1
ATOM 852 O O . ILE A 1 100 ? 14.663 4.783 -26.766 1.00 92.56 100 ILE A O 1
ATOM 856 N N . PHE A 1 101 ? 12.557 4.020 -26.996 1.00 93.50 101 PHE A N 1
ATOM 857 C CA . PHE A 1 101 ? 12.892 2.769 -27.681 1.00 93.50 101 PHE A CA 1
ATOM 858 C C . PHE A 1 101 ? 12.106 2.676 -28.992 1.00 93.50 101 PHE A C 1
ATOM 860 O O . PHE A 1 101 ? 10.896 2.458 -28.985 1.00 93.50 101 PHE A O 1
ATOM 867 N N . ASN A 1 102 ? 12.790 2.842 -30.125 1.00 91.62 102 ASN A N 1
ATOM 868 C CA . ASN A 1 102 ? 12.170 2.820 -31.450 1.00 91.62 102 ASN A CA 1
ATOM 869 C C . ASN A 1 102 ? 12.412 1.477 -32.139 1.00 91.62 102 ASN A C 1
ATOM 871 O O . ASN A 1 102 ? 13.552 1.136 -32.456 1.00 91.62 102 ASN A O 1
ATOM 875 N N . PHE A 1 103 ? 11.343 0.734 -32.416 1.00 90.12 103 PHE A N 1
ATOM 876 C CA . PHE A 1 103 ? 11.419 -0.551 -33.110 1.00 90.12 103 PHE A CA 1
ATOM 877 C C . PHE A 1 103 ? 11.261 -0.361 -34.619 1.00 90.12 103 PHE A C 1
ATOM 879 O O . PHE A 1 103 ? 10.325 0.293 -35.075 1.00 90.12 103 PHE A O 1
ATOM 886 N N . ASN A 1 104 ? 12.156 -0.952 -35.409 1.00 85.69 104 ASN A N 1
ATOM 887 C CA . ASN A 1 104 ? 12.016 -0.976 -36.866 1.00 85.69 104 ASN A CA 1
ATOM 888 C C . ASN A 1 104 ? 11.279 -2.242 -37.358 1.00 85.69 104 ASN A C 1
ATOM 890 O O . ASN A 1 104 ? 11.051 -3.185 -36.597 1.00 85.69 104 ASN A O 1
ATOM 894 N N . LYS A 1 105 ? 10.949 -2.292 -38.660 1.00 83.25 105 LYS A N 1
ATOM 895 C CA . LYS A 1 105 ? 10.280 -3.446 -39.300 1.00 83.25 105 LYS A CA 1
ATOM 896 C C . LYS A 1 105 ? 11.047 -4.771 -39.137 1.00 83.25 105 LYS A C 1
ATOM 898 O O . LYS A 1 105 ? 10.430 -5.828 -39.083 1.00 83.25 105 LYS A O 1
ATOM 903 N N . ASN A 1 106 ? 12.369 -4.709 -38.967 1.00 83.88 106 ASN A N 1
ATOM 904 C CA . ASN A 1 106 ? 13.242 -5.872 -38.763 1.00 83.88 106 ASN A CA 1
ATOM 905 C C . ASN A 1 106 ? 13.371 -6.274 -37.282 1.00 83.88 106 ASN A C 1
ATOM 907 O O . ASN A 1 106 ? 14.233 -7.078 -36.927 1.00 83.88 106 ASN A O 1
ATOM 911 N N . LYS A 1 107 ? 12.526 -5.722 -36.398 1.00 81.44 107 LYS A N 1
ATOM 912 C CA . LYS A 1 107 ? 12.556 -5.957 -34.948 1.00 81.44 107 LYS A CA 1
ATOM 913 C C . LYS A 1 107 ? 13.906 -5.597 -34.319 1.00 81.44 107 LYS A C 1
ATOM 915 O O . LYS A 1 107 ? 14.304 -6.249 -33.360 1.00 81.44 107 LYS A O 1
ATOM 920 N N . ASN A 1 108 ? 14.634 -4.622 -34.854 1.00 86.69 108 ASN A N 1
ATOM 921 C CA . ASN A 1 108 ? 15.791 -4.027 -34.183 1.00 86.69 108 ASN A CA 1
ATOM 922 C C . ASN A 1 108 ? 15.335 -2.783 -33.427 1.00 86.69 108 ASN A C 1
ATOM 924 O O . ASN A 1 108 ? 14.385 -2.116 -33.851 1.00 86.69 108 ASN A O 1
ATOM 928 N N . VAL A 1 109 ? 16.012 -2.477 -32.326 1.00 91.75 109 VAL A N 1
ATOM 929 C CA . VAL A 1 109 ? 15.716 -1.312 -31.496 1.00 91.75 109 VAL A CA 1
ATOM 930 C C . VAL A 1 109 ? 16.762 -0.223 -31.730 1.00 91.75 109 VAL A C 1
ATOM 932 O O . VAL A 1 109 ? 17.954 -0.496 -31.842 1.00 91.75 109 VAL A O 1
ATOM 935 N N . LYS A 1 110 ? 16.308 1.024 -31.845 1.00 92.12 110 LYS A N 1
ATOM 936 C CA . LYS A 1 110 ? 17.150 2.215 -31.724 1.00 92.12 110 LYS A CA 1
ATOM 937 C C . LYS A 1 110 ? 16.845 2.880 -30.390 1.00 92.12 110 LYS A C 1
ATOM 939 O O . LYS A 1 110 ? 15.686 3.195 -30.112 1.00 92.12 110 LYS A O 1
ATOM 944 N N . PHE A 1 111 ? 17.889 3.098 -29.606 1.00 93.56 111 PHE A N 1
ATOM 945 C CA . PHE A 1 111 ? 17.816 3.770 -28.318 1.00 93.56 111 PHE A CA 1
ATOM 946 C C . PHE A 1 111 ? 17.859 5.285 -28.493 1.00 93.56 111 PHE A C 1
ATOM 948 O O . PHE A 1 111 ? 18.545 5.806 -29.375 1.00 93.56 111 PHE A O 1
ATOM 955 N N . GLY A 1 112 ? 17.114 5.990 -27.654 1.00 92.69 112 GLY A N 1
ATOM 956 C CA . GLY A 1 112 ? 17.129 7.439 -27.596 1.00 92.69 112 GLY A CA 1
ATOM 957 C C . GLY A 1 112 ? 16.795 7.954 -26.206 1.00 92.69 112 GLY A C 1
ATOM 958 O O . GLY A 1 112 ? 16.338 7.224 -25.323 1.00 92.69 112 GLY A O 1
ATOM 959 N N . THR A 1 113 ? 16.986 9.256 -26.042 1.00 92.75 113 THR A N 1
ATOM 960 C CA . THR A 1 113 ? 16.717 9.964 -24.794 1.00 92.75 113 THR A CA 1
ATOM 961 C C . THR A 1 113 ? 15.836 11.168 -25.089 1.00 92.75 113 THR A C 1
ATOM 963 O O . THR A 1 113 ? 16.122 11.963 -25.986 1.00 92.75 113 THR A O 1
ATOM 966 N N . TYR A 1 114 ? 14.759 11.308 -24.329 1.00 90.56 114 TYR A N 1
ATOM 967 C CA . TYR A 1 114 ? 13.937 12.504 -24.288 1.00 90.56 114 TYR A CA 1
ATOM 968 C C . TYR A 1 114 ? 14.771 13.701 -23.814 1.00 90.56 114 TYR A C 1
ATOM 970 O O . TYR A 1 114 ? 15.391 13.657 -22.753 1.00 90.56 114 TYR A O 1
ATOM 978 N N . LYS A 1 115 ? 14.783 14.768 -24.622 1.00 90.38 115 LYS A N 1
ATOM 979 C CA . LYS A 1 115 ? 15.552 16.003 -24.379 1.00 90.38 115 LYS A CA 1
ATOM 980 C C . LYS A 1 115 ? 14.698 17.178 -23.892 1.00 90.38 115 LYS A C 1
ATOM 982 O O . LYS A 1 115 ? 15.211 18.284 -23.753 1.00 90.38 115 LYS A O 1
ATOM 987 N N . GLY A 1 116 ? 13.394 16.980 -23.713 1.00 89.44 116 GLY A N 1
ATOM 988 C CA . GLY A 1 116 ? 12.509 18.043 -23.247 1.00 89.44 116 GLY A CA 1
ATOM 989 C C . GLY A 1 116 ? 12.626 18.280 -21.742 1.00 89.44 116 GLY A C 1
ATOM 990 O O . GLY A 1 116 ? 13.411 17.642 -21.041 1.00 89.44 116 GLY A O 1
ATOM 991 N N . LYS A 1 117 ? 11.811 19.205 -21.232 1.00 89.38 117 LYS A N 1
ATOM 992 C CA . LYS A 1 117 ? 11.730 19.474 -19.794 1.00 89.38 117 LYS A CA 1
ATOM 993 C C . LYS A 1 117 ? 10.885 18.397 -19.120 1.00 89.38 117 LYS A C 1
ATOM 995 O O . LYS A 1 117 ? 9.794 18.083 -19.598 1.00 89.38 117 LYS A O 1
ATOM 1000 N N . TYR A 1 118 ? 11.398 17.843 -18.029 1.00 86.06 118 TYR A N 1
ATOM 1001 C CA . TYR A 1 118 ? 10.620 16.995 -17.134 1.00 86.06 118 TYR A CA 1
ATOM 1002 C C . TYR A 1 118 ? 9.767 17.864 -16.211 1.00 86.06 118 TYR A C 1
ATOM 1004 O O . TYR A 1 118 ? 10.123 19.007 -15.914 1.00 86.06 118 TYR A O 1
ATOM 1012 N N . TYR A 1 119 ? 8.642 17.312 -15.763 1.00 87.69 119 TYR A N 1
ATOM 1013 C CA . TYR A 1 119 ? 7.876 17.902 -14.675 1.00 87.69 119 TYR A CA 1
ATOM 1014 C C . TYR A 1 119 ? 8.739 17.919 -13.408 1.00 87.69 119 TYR A C 1
ATOM 1016 O O . TYR A 1 119 ? 9.333 16.900 -13.055 1.00 87.69 119 TYR A O 1
ATOM 1024 N N . ILE A 1 120 ? 8.829 19.079 -12.760 1.00 86.31 120 ILE A N 1
ATOM 1025 C CA . ILE A 1 120 ? 9.505 19.228 -11.472 1.00 86.31 120 ILE A CA 1
ATOM 1026 C C . ILE A 1 120 ? 8.424 19.077 -10.411 1.00 86.31 120 ILE A C 1
ATOM 1028 O O . ILE A 1 120 ? 7.535 19.923 -10.314 1.00 86.31 120 ILE A O 1
ATOM 1032 N N . ASP A 1 121 ? 8.484 17.975 -9.674 1.00 86.62 121 ASP A N 1
ATOM 1033 C CA . ASP A 1 121 ? 7.550 17.706 -8.587 1.00 86.62 121 ASP A CA 1
ATOM 1034 C C . ASP A 1 121 ? 7.909 18.526 -7.337 1.00 86.62 121 ASP A C 1
ATOM 1036 O O . ASP A 1 121 ? 9.036 19.007 -7.185 1.00 86.62 121 ASP A O 1
ATOM 1040 N N . ILE A 1 122 ? 6.935 18.696 -6.447 1.00 88.00 122 ILE A N 1
ATOM 1041 C CA . ILE A 1 122 ? 7.108 19.360 -5.153 1.00 88.00 122 ILE A CA 1
ATOM 1042 C C . ILE A 1 122 ? 8.005 18.483 -4.257 1.00 88.00 122 ILE A C 1
ATOM 1044 O O . ILE A 1 122 ? 7.977 17.253 -4.354 1.00 88.00 122 ILE A O 1
ATOM 1048 N N . ASN A 1 123 ? 8.807 19.095 -3.377 1.00 91.62 123 ASN A N 1
ATOM 1049 C CA . ASN A 1 123 ? 9.657 18.341 -2.452 1.00 91.62 123 ASN A CA 1
ATOM 1050 C C . ASN A 1 123 ? 8.815 17.466 -1.506 1.00 91.62 123 ASN A C 1
ATOM 1052 O O . ASN A 1 123 ? 7.725 17.841 -1.070 1.00 91.62 123 ASN A O 1
ATOM 1056 N N . GLU A 1 124 ? 9.347 16.302 -1.139 1.00 90.88 124 GLU A N 1
ATOM 1057 C CA . GLU A 1 124 ? 8.685 15.349 -0.255 1.00 90.88 124 GLU A CA 1
ATOM 1058 C C . GLU A 1 124 ? 8.277 15.950 1.103 1.00 90.88 124 GLU A C 1
ATOM 1060 O O . GLU A 1 124 ? 7.199 15.632 1.613 1.00 90.88 124 GLU A O 1
ATOM 1065 N N . ASN A 1 125 ? 9.087 16.847 1.675 1.00 93.88 125 ASN A N 1
ATOM 1066 C CA . ASN A 1 125 ? 8.779 17.505 2.945 1.00 93.88 125 ASN A CA 1
ATOM 1067 C C . ASN A 1 125 ? 7.666 18.542 2.786 1.00 93.88 125 ASN A C 1
ATOM 1069 O O . ASN A 1 125 ? 6.780 18.607 3.635 1.00 93.88 125 ASN A O 1
ATOM 1073 N N . ASP A 1 126 ? 7.649 19.286 1.680 1.00 93.38 126 ASP A N 1
ATOM 1074 C CA . ASP A 1 126 ? 6.590 20.258 1.394 1.00 93.38 126 ASP A CA 1
ATOM 1075 C C . ASP A 1 126 ? 5.234 19.555 1.223 1.00 93.38 126 ASP A C 1
ATOM 1077 O O . ASP A 1 126 ? 4.217 20.005 1.758 1.00 93.38 126 ASP A O 1
ATOM 1081 N N . TYR A 1 127 ? 5.215 18.394 0.552 1.00 91.31 127 TYR A N 1
ATOM 1082 C CA . TYR A 1 127 ? 4.028 17.536 0.488 1.00 91.31 127 TYR A CA 1
ATOM 1083 C C . TYR A 1 127 ? 3.553 17.110 1.879 1.00 91.31 127 TYR A C 1
ATOM 1085 O O . TYR A 1 127 ? 2.353 17.147 2.166 1.00 91.31 127 TYR A O 1
ATOM 1093 N N . LEU A 1 128 ? 4.479 16.694 2.744 1.00 92.94 128 LEU A N 1
ATOM 1094 C CA . LEU A 1 128 ? 4.146 16.266 4.095 1.00 92.94 128 LEU A CA 1
ATOM 1095 C C . LEU A 1 128 ? 3.555 17.411 4.927 1.00 92.94 128 LEU A C 1
ATOM 1097 O O . LEU A 1 128 ? 2.499 17.239 5.539 1.00 92.94 128 LEU A O 1
ATOM 1101 N N . GLU A 1 129 ? 4.199 18.575 4.927 1.00 94.69 129 GLU A N 1
ATOM 1102 C CA . GLU A 1 129 ? 3.741 19.737 5.691 1.00 94.69 129 GLU A CA 1
ATOM 1103 C C . GLU A 1 129 ? 2.380 20.236 5.195 1.00 94.69 129 GLU A C 1
ATOM 1105 O O . GLU A 1 129 ? 1.478 20.473 6.003 1.00 94.69 129 GLU A O 1
ATOM 1110 N N . TYR A 1 130 ? 2.156 20.255 3.876 1.00 94.44 130 TYR A N 1
ATOM 1111 C CA . TYR A 1 130 ? 0.833 20.529 3.312 1.00 94.44 130 TYR A CA 1
ATOM 1112 C C . TYR A 1 130 ? -0.241 19.579 3.868 1.00 94.44 130 TYR A C 1
ATOM 1114 O O . TYR A 1 130 ? -1.321 20.021 4.270 1.00 94.44 130 TYR A O 1
ATOM 1122 N N . PHE A 1 131 ? 0.035 18.270 3.922 1.00 93.25 131 PHE A N 1
ATOM 1123 C CA . PHE A 1 131 ? -0.915 17.289 4.454 1.00 93.25 131 PHE A CA 1
ATOM 1124 C C . PHE A 1 131 ? -1.156 17.466 5.956 1.00 93.25 131 PHE A C 1
ATOM 1126 O O . PHE A 1 131 ? -2.307 17.400 6.397 1.00 93.25 131 PHE A O 1
ATOM 1133 N N . LYS A 1 132 ? -0.102 17.706 6.742 1.00 94.81 132 LYS A N 1
ATOM 1134 C CA . LYS A 1 132 ? -0.212 17.935 8.189 1.00 94.81 132 LYS A CA 1
ATOM 1135 C C . LYS A 1 132 ? -1.072 19.156 8.502 1.00 94.81 132 LYS A C 1
ATOM 1137 O O . LYS A 1 132 ? -1.953 19.060 9.360 1.00 94.81 132 LYS A O 1
ATOM 1142 N N . GLU A 1 133 ? -0.872 20.260 7.783 1.00 95.31 133 GLU A N 1
ATOM 1143 C CA . GLU A 1 133 ? -1.658 21.481 7.975 1.00 95.31 133 GLU A CA 1
ATOM 1144 C C . GLU A 1 133 ? -3.101 21.312 7.489 1.00 95.31 133 GLU A C 1
ATOM 1146 O O . GLU A 1 133 ? -4.044 21.632 8.219 1.00 95.31 133 GLU A O 1
ATOM 1151 N N . LYS A 1 134 ? -3.308 20.705 6.314 1.00 95.06 134 LYS A N 1
ATOM 1152 C CA . LYS A 1 134 ? -4.653 20.424 5.787 1.00 95.06 134 LYS A CA 1
ATOM 1153 C C . LYS A 1 134 ? -5.481 19.542 6.722 1.00 95.06 134 LYS A C 1
ATOM 1155 O O . LYS A 1 134 ? -6.679 19.767 6.883 1.00 95.06 134 LYS A O 1
ATOM 1160 N N . TYR A 1 135 ? -4.852 18.548 7.347 1.00 95.00 135 TYR A N 1
ATOM 1161 C CA . TYR A 1 135 ? -5.501 17.573 8.227 1.00 95.00 135 TYR A CA 1
ATOM 1162 C C . TYR A 1 135 ? -5.137 17.784 9.703 1.00 95.00 135 TYR A C 1
ATOM 1164 O O . TYR A 1 135 ? -5.006 16.842 10.490 1.00 95.00 135 TYR A O 1
ATOM 1172 N N . LYS A 1 136 ? -4.987 19.048 10.109 1.00 93.12 136 LYS A N 1
ATOM 1173 C CA . LYS A 1 136 ? -4.655 19.411 11.489 1.00 93.12 136 LYS A CA 1
ATOM 1174 C C . LYS A 1 136 ? -5.774 19.071 12.472 1.00 93.12 136 LYS A C 1
ATOM 1176 O O . LYS A 1 136 ? -5.482 18.526 13.540 1.00 93.12 136 LYS A O 1
ATOM 1181 N N . LYS A 1 137 ? -7.027 19.365 12.097 1.00 93.62 137 LYS A N 1
ATOM 1182 C CA . LYS A 1 137 ? -8.236 19.215 12.926 1.00 93.62 137 LYS A CA 1
ATOM 1183 C C . LYS A 1 137 ? -8.936 17.870 12.701 1.00 93.62 137 LYS A C 1
ATOM 1185 O O . LYS A 1 137 ? -9.091 17.417 11.567 1.00 93.62 137 LYS A O 1
ATOM 1190 N N . ILE A 1 138 ? -9.402 17.271 13.796 1.00 94.12 138 ILE A N 1
ATOM 1191 C CA . ILE A 1 138 ? -10.156 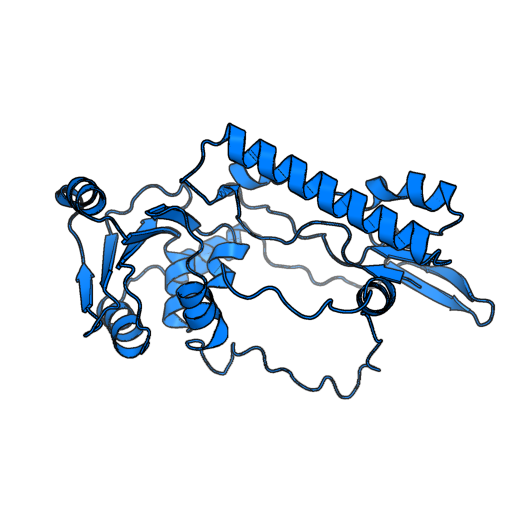16.012 13.804 1.00 94.12 138 ILE A CA 1
ATOM 1192 C C . ILE A 1 138 ? -11.638 16.331 14.026 1.00 94.12 138 ILE A C 1
ATOM 1194 O O . ILE A 1 138 ? -11.993 16.941 15.031 1.00 94.12 138 ILE A O 1
ATOM 1198 N N . ASP A 1 139 ? -12.488 15.891 13.106 1.00 95.75 139 ASP A N 1
ATOM 1199 C CA . ASP A 1 139 ? -13.942 15.908 13.220 1.00 95.75 139 ASP A CA 1
ATOM 1200 C C . ASP A 1 139 ? -14.413 14.503 13.610 1.00 95.75 139 ASP A C 1
ATOM 1202 O O . ASP A 1 139 ? -14.552 13.596 12.784 1.00 95.75 139 ASP A O 1
ATOM 1206 N N . LEU A 1 140 ? -14.618 14.317 14.912 1.00 95.25 140 LEU A N 1
ATOM 1207 C CA . LEU A 1 140 ? -15.025 13.038 15.489 1.00 95.25 140 LEU A CA 1
ATOM 1208 C C . LEU A 1 140 ? -16.431 12.622 15.042 1.00 95.25 140 LEU A C 1
ATOM 1210 O O . LEU A 1 140 ? -16.682 11.429 14.877 1.00 95.25 140 LEU A O 1
ATOM 1214 N N . ASN A 1 141 ? -17.325 13.585 14.799 1.00 97.00 141 ASN A N 1
ATOM 1215 C CA . ASN A 1 141 ? -18.677 13.300 14.324 1.00 97.00 141 ASN A CA 1
ATOM 1216 C C . ASN A 1 141 ? -18.639 12.781 12.888 1.00 97.00 141 ASN A C 1
ATOM 1218 O O . ASN A 1 141 ? -19.313 11.801 12.577 1.00 97.00 141 ASN A O 1
ATOM 1222 N N . TYR A 1 142 ? -17.805 13.373 12.028 1.00 97.44 142 TYR A N 1
ATOM 1223 C CA . TYR A 1 142 ? -17.610 12.862 10.674 1.00 97.44 142 TYR A CA 1
ATOM 1224 C C . TYR A 1 142 ? -17.037 11.443 10.687 1.00 97.44 142 TYR A C 1
ATOM 1226 O O . TYR A 1 142 ? -17.547 10.574 9.983 1.00 97.44 142 TYR A O 1
ATOM 1234 N N . ILE A 1 143 ? -15.999 11.181 11.489 1.00 97.56 143 ILE A N 1
ATOM 1235 C CA . ILE A 1 143 ? -15.375 9.849 11.570 1.00 97.56 143 ILE A CA 1
ATOM 1236 C C . ILE A 1 143 ? -16.381 8.810 12.082 1.00 97.56 143 ILE A C 1
ATOM 1238 O O . ILE A 1 143 ? -16.504 7.734 11.495 1.00 97.56 143 ILE A O 1
ATOM 1242 N N . LYS A 1 144 ? -17.141 9.142 13.131 1.00 97.50 144 LYS A N 1
ATOM 1243 C CA . LYS A 1 144 ? -18.232 8.302 13.635 1.00 97.50 144 LYS A CA 1
ATOM 1244 C C . LYS A 1 144 ? -19.236 7.986 12.525 1.00 97.50 144 LYS A C 1
ATOM 1246 O O . LYS A 1 144 ? -19.468 6.817 12.223 1.00 97.50 144 LYS A O 1
ATOM 1251 N N . ASN A 1 145 ? -19.756 9.021 11.864 1.00 97.88 145 ASN A N 1
ATOM 1252 C CA . ASN A 1 145 ? -20.719 8.880 10.775 1.00 97.88 145 ASN A CA 1
ATOM 1253 C C . ASN A 1 145 ? -20.145 8.087 9.593 1.00 97.88 145 ASN A C 1
ATOM 1255 O O . ASN A 1 145 ? -20.883 7.350 8.942 1.00 97.88 145 ASN A O 1
ATOM 1259 N N . TYR A 1 146 ? -18.847 8.207 9.301 1.00 97.94 146 TYR A N 1
ATOM 1260 C CA . TYR A 1 146 ? -18.189 7.433 8.251 1.00 97.94 146 TYR A CA 1
ATOM 1261 C C . TYR A 1 146 ? -18.306 5.933 8.523 1.00 97.94 146 TYR A C 1
ATOM 1263 O O . TYR A 1 146 ? -18.737 5.198 7.634 1.00 97.94 146 TYR A O 1
ATOM 1271 N N . PHE A 1 147 ? -17.972 5.482 9.736 1.00 97.81 147 PHE A N 1
ATOM 1272 C CA . PHE A 1 147 ? -18.043 4.063 10.083 1.00 97.81 147 PHE A CA 1
ATOM 1273 C C . PHE A 1 147 ? -19.481 3.575 10.250 1.00 97.81 147 PHE A C 1
ATOM 1275 O O . PHE A 1 147 ? -19.827 2.544 9.675 1.00 97.81 147 PHE A O 1
ATOM 1282 N N . GLU A 1 148 ? -20.331 4.313 10.970 1.00 96.69 148 GLU A N 1
ATOM 1283 C CA . GLU A 1 148 ? -21.723 3.910 11.228 1.00 96.69 148 GLU A CA 1
ATOM 1284 C C . GLU A 1 148 ? -22.538 3.767 9.932 1.00 96.69 148 GLU A C 1
ATOM 1286 O O . GLU A 1 148 ? -23.374 2.873 9.827 1.00 96.69 148 GLU A O 1
ATOM 1291 N N . ASN A 1 149 ? -22.232 4.567 8.904 1.00 96.25 149 ASN A N 1
ATOM 1292 C CA . ASN A 1 149 ? -22.888 4.490 7.595 1.00 96.25 149 ASN A CA 1
ATOM 1293 C C . ASN A 1 149 ? -22.171 3.580 6.582 1.00 96.25 149 ASN A C 1
ATOM 1295 O O . ASN A 1 149 ? -22.585 3.511 5.423 1.00 96.25 149 ASN A O 1
ATOM 1299 N N . SER A 1 150 ? -21.106 2.877 6.987 1.00 96.19 150 SER A N 1
ATOM 1300 C CA . SER A 1 150 ? -20.321 2.033 6.075 1.00 96.19 150 SER A CA 1
ATOM 1301 C C . SER A 1 150 ? -21.059 0.783 5.598 1.00 96.19 150 SER A C 1
ATOM 1303 O O . SER A 1 150 ? -20.669 0.220 4.577 1.00 96.19 150 SER A O 1
ATOM 1305 N N . LYS A 1 151 ? -22.105 0.344 6.318 1.00 95.94 151 LYS A N 1
ATOM 1306 C CA . LYS A 1 151 ? -22.833 -0.922 6.084 1.00 95.94 151 LYS A CA 1
ATOM 1307 C C . LYS A 1 151 ? -21.931 -2.167 6.105 1.00 95.94 151 LYS A C 1
ATOM 1309 O O . LYS A 1 151 ? -22.325 -3.220 5.612 1.00 95.94 151 LYS A O 1
ATOM 1314 N N . PHE A 1 152 ? -20.715 -2.043 6.638 1.00 97.12 152 PHE A N 1
ATOM 1315 C CA . PHE A 1 152 ? -19.792 -3.158 6.775 1.00 97.12 152 PHE A CA 1
ATOM 1316 C C . PHE A 1 152 ? -20.162 -3.996 7.994 1.00 97.12 152 PHE A C 1
ATOM 1318 O O . PHE A 1 152 ? -20.297 -3.447 9.089 1.00 97.12 152 PHE A O 1
ATOM 1325 N N . HIS A 1 153 ? -20.272 -5.312 7.800 1.00 96.25 153 HIS A N 1
ATOM 1326 C CA . HIS A 1 153 ? -20.553 -6.252 8.875 1.00 96.25 153 HIS A CA 1
ATOM 1327 C C . HIS A 1 153 ? -19.529 -7.387 8.929 1.00 96.25 153 HIS A C 1
ATOM 1329 O O . HIS A 1 153 ? -19.279 -8.049 7.920 1.00 96.25 153 HIS A O 1
ATOM 1335 N N . ASP A 1 154 ? -18.943 -7.597 10.108 1.00 94.62 154 ASP A N 1
ATOM 1336 C CA . ASP A 1 154 ? -17.962 -8.647 10.397 1.00 94.62 154 ASP A CA 1
ATOM 1337 C C . ASP A 1 154 ? -17.853 -8.887 11.915 1.00 94.62 154 ASP A C 1
ATOM 1339 O O . ASP A 1 154 ? -18.179 -8.013 12.722 1.00 94.62 154 ASP A O 1
ATOM 1343 N N . ASP A 1 155 ? -17.373 -10.069 12.307 1.00 92.12 155 ASP A N 1
ATOM 1344 C CA . ASP A 1 155 ? -17.195 -10.439 13.718 1.00 92.12 155 ASP A CA 1
ATOM 1345 C C . ASP A 1 155 ? -15.937 -9.822 14.350 1.00 92.12 155 ASP A C 1
ATOM 1347 O O . ASP A 1 155 ? -15.747 -9.902 15.568 1.00 92.12 155 ASP A O 1
ATOM 1351 N N . SER A 1 156 ? -15.046 -9.238 13.543 1.00 92.31 156 SER A N 1
ATOM 1352 C CA . SER A 1 156 ? -13.839 -8.577 14.037 1.00 92.31 156 SER A CA 1
ATOM 1353 C C . SER A 1 156 ? -14.112 -7.157 14.535 1.00 92.31 156 SER A C 1
ATOM 1355 O O . SER A 1 156 ? -14.888 -6.388 13.967 1.00 92.31 156 SER A O 1
ATOM 1357 N N . ILE A 1 157 ? -13.430 -6.790 15.621 1.00 95.25 157 ILE A N 1
ATOM 1358 C CA . ILE A 1 157 ? -13.419 -5.419 16.139 1.00 95.25 157 ILE A CA 1
ATOM 1359 C C . ILE A 1 157 ? -12.242 -4.672 15.511 1.00 95.25 157 ILE A C 1
ATOM 1361 O O . ILE A 1 157 ? -11.120 -5.180 15.487 1.00 95.25 157 ILE A O 1
ATOM 1365 N N . LEU A 1 158 ? -12.469 -3.450 15.039 1.00 97.00 158 LEU A N 1
ATOM 1366 C CA . LEU A 1 158 ? -11.401 -2.573 14.578 1.00 97.00 158 LEU A CA 1
ATOM 1367 C C . LEU A 1 158 ? -11.000 -1.611 15.690 1.00 97.00 158 LEU A C 1
ATOM 1369 O O . LEU A 1 158 ? -11.821 -0.856 16.205 1.00 97.00 158 LEU A O 1
ATOM 1373 N N . PHE A 1 159 ? -9.714 -1.603 16.011 1.00 95.81 159 PHE A N 1
ATOM 1374 C CA . PHE A 1 159 ? -9.094 -0.593 16.851 1.00 95.81 159 PHE A CA 1
ATOM 1375 C C . PHE A 1 159 ? -8.196 0.293 15.993 1.00 95.81 159 PHE A C 1
ATOM 1377 O O . PHE A 1 159 ? -7.400 -0.210 15.199 1.00 95.81 159 PHE A O 1
ATOM 1384 N N . ILE A 1 160 ? -8.289 1.608 16.164 1.00 95.75 160 ILE A N 1
ATOM 1385 C CA . ILE A 1 160 ? -7.438 2.580 15.467 1.00 95.75 160 ILE A CA 1
ATOM 1386 C C . ILE A 1 160 ? -6.738 3.452 16.503 1.00 95.75 160 ILE A C 1
ATOM 1388 O O . ILE A 1 160 ? -7.395 3.992 17.387 1.00 95.75 160 ILE A O 1
ATOM 1392 N N . SER A 1 161 ? -5.423 3.612 16.371 1.00 94.38 161 SER A N 1
ATOM 1393 C CA . SER A 1 161 ? -4.625 4.629 17.062 1.00 94.38 161 SER A CA 1
ATOM 1394 C C . SER A 1 161 ? -4.155 5.654 16.036 1.00 94.38 161 SER A C 1
ATOM 1396 O O . SER A 1 161 ? -3.472 5.286 15.076 1.00 94.38 161 SER A O 1
ATOM 1398 N N . LEU A 1 162 ? -4.515 6.927 16.211 1.00 94.56 162 LEU A N 1
ATOM 1399 C CA . LEU A 1 162 ? -3.939 7.994 15.392 1.00 94.56 162 LEU A CA 1
ATOM 1400 C C . LEU A 1 162 ? -2.564 8.373 15.937 1.00 94.56 162 LEU A C 1
ATOM 1402 O O . LEU A 1 162 ? -2.417 8.691 17.118 1.00 94.56 162 LEU A O 1
ATOM 1406 N N . THR A 1 163 ? -1.561 8.371 15.065 1.00 94.12 163 THR A N 1
ATOM 1407 C CA . THR A 1 163 ? -0.159 8.562 15.448 1.00 94.12 163 THR A CA 1
ATOM 1408 C C . THR A 1 163 ? 0.503 9.721 14.716 1.00 94.12 163 THR A C 1
ATOM 1410 O O . THR A 1 163 ? -0.007 10.223 13.710 1.00 94.12 163 THR A O 1
ATOM 1413 N N . GLY A 1 164 ? 1.660 10.140 15.232 1.00 92.38 164 GLY A N 1
ATOM 1414 C CA . GLY A 1 164 ? 2.600 11.012 14.528 1.00 92.38 164 GLY A CA 1
ATOM 1415 C C . GLY A 1 164 ? 3.542 10.242 13.596 1.00 92.38 164 GLY A C 1
ATOM 1416 O O . GLY A 1 164 ? 3.327 9.064 13.293 1.00 92.38 164 GLY A O 1
ATOM 1417 N N . ASP A 1 165 ? 4.617 10.913 13.178 1.00 91.75 165 ASP A N 1
ATOM 1418 C CA . ASP A 1 165 ? 5.583 10.419 12.186 1.00 91.75 165 ASP A CA 1
ATOM 1419 C C . ASP A 1 165 ? 6.238 9.079 12.577 1.00 91.75 165 ASP A C 1
ATOM 1421 O O . ASP A 1 165 ? 6.384 8.198 11.723 1.00 91.75 165 ASP A O 1
ATOM 1425 N N . ASN A 1 166 ? 6.532 8.891 13.869 1.00 90.44 166 ASN A N 1
ATOM 1426 C CA . ASN A 1 166 ? 7.219 7.715 14.422 1.00 90.44 166 ASN A CA 1
ATOM 1427 C C . ASN A 1 166 ? 6.282 6.581 14.876 1.00 90.44 166 ASN A C 1
ATOM 1429 O O . ASN A 1 166 ? 6.729 5.644 15.533 1.00 90.44 166 ASN A O 1
ATOM 1433 N N . PHE A 1 167 ? 4.982 6.654 14.573 1.00 91.50 167 PHE A N 1
ATOM 1434 C CA . PHE A 1 167 ? 3.963 5.755 15.143 1.00 91.50 167 PHE A CA 1
ATOM 1435 C C . PHE A 1 167 ? 3.842 5.811 16.677 1.00 91.50 167 PHE A C 1
ATOM 1437 O O . PHE A 1 167 ? 3.278 4.907 17.297 1.00 91.50 167 PHE A O 1
ATOM 1444 N N . GLU A 1 168 ? 4.327 6.894 17.283 1.00 85.31 168 GLU A N 1
ATOM 1445 C CA . GLU A 1 168 ? 4.074 7.226 18.682 1.00 85.31 168 GLU A CA 1
ATOM 1446 C C . GLU A 1 168 ? 2.595 7.600 18.866 1.00 85.31 168 GLU A C 1
ATOM 1448 O O . GLU 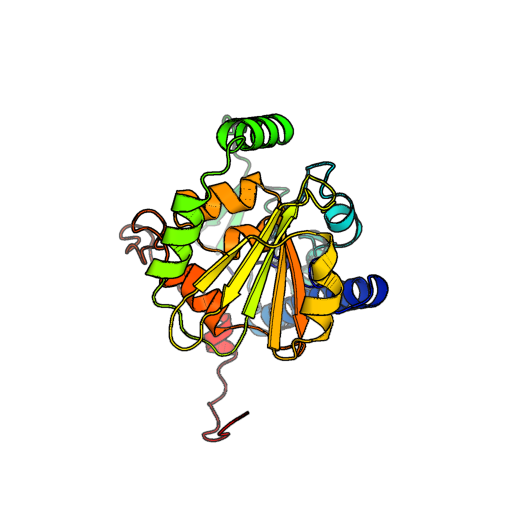A 1 168 ? 1.977 8.235 18.002 1.00 85.31 168 GLU A O 1
ATOM 1453 N N . ASN A 1 169 ? 2.006 7.145 19.971 1.00 72.88 169 ASN A N 1
ATOM 1454 C CA . ASN A 1 169 ? 0.577 7.280 20.226 1.00 72.88 169 ASN A CA 1
ATOM 1455 C C . ASN A 1 169 ? 0.211 8.728 20.583 1.00 72.88 169 ASN A C 1
ATOM 1457 O O . ASN A 1 169 ? 0.729 9.270 21.554 1.00 72.88 169 ASN A O 1
ATOM 1461 N N . ASN A 1 170 ? -0.772 9.309 19.885 1.00 66.81 170 ASN A N 1
ATOM 1462 C CA . ASN A 1 170 ? -1.289 10.652 20.191 1.00 66.81 170 ASN A CA 1
ATOM 1463 C C . ASN A 1 170 ? -2.541 10.621 21.086 1.00 66.81 170 ASN A C 1
ATOM 1465 O O . ASN A 1 170 ? -3.387 11.509 21.002 1.00 66.81 170 ASN A O 1
ATOM 1469 N N . ASN A 1 171 ? -2.697 9.578 21.908 1.00 68.88 171 ASN A N 1
ATOM 1470 C CA . ASN A 1 171 ? -3.820 9.396 22.841 1.00 68.88 171 ASN A CA 1
ATOM 1471 C C . ASN A 1 171 ? -5.226 9.407 22.206 1.00 68.88 171 ASN A C 1
ATOM 1473 O O . ASN A 1 171 ? -6.219 9.544 22.915 1.00 68.88 171 ASN A O 1
ATOM 1477 N N . CYS A 1 172 ? -5.330 9.244 20.884 1.00 79.19 172 CYS A N 1
ATOM 1478 C CA . CYS A 1 172 ? -6.597 9.209 20.166 1.00 79.19 172 CYS A CA 1
ATOM 1479 C C . CYS A 1 172 ? -6.856 7.789 19.663 1.00 79.19 172 CYS A C 1
ATOM 1481 O O . CYS A 1 172 ? -6.228 7.336 18.701 1.00 79.19 172 CYS A O 1
ATOM 1483 N N . TYR A 1 173 ? -7.768 7.103 20.350 1.00 90.06 173 TYR A N 1
ATOM 1484 C CA . TYR A 1 173 ? -8.096 5.709 20.098 1.00 90.06 173 TYR A CA 1
ATOM 1485 C C . TYR A 1 173 ? -9.567 5.556 19.745 1.00 90.06 173 TYR A C 1
ATOM 1487 O O . TYR A 1 173 ? -10.444 6.068 20.443 1.00 90.06 173 TYR A O 1
ATOM 1495 N N . PHE A 1 174 ? -9.831 4.807 18.683 1.00 93.62 174 PHE A N 1
ATOM 1496 C CA . PHE A 1 174 ? -11.179 4.458 18.259 1.00 93.62 174 PHE A CA 1
ATOM 1497 C C . PHE A 1 174 ? -11.377 2.955 18.351 1.00 93.62 174 PHE A C 1
ATOM 1499 O O . PHE A 1 174 ? -10.496 2.185 17.968 1.00 93.62 174 PHE A O 1
ATOM 1506 N N . GLN A 1 175 ? -12.557 2.555 18.800 1.00 95.06 175 GLN A N 1
ATOM 1507 C CA . GLN A 1 175 ? -13.076 1.208 18.645 1.00 95.06 175 GLN A CA 1
ATOM 1508 C C . GLN A 1 175 ? -14.275 1.252 17.708 1.00 95.06 175 GLN A C 1
ATOM 1510 O O . GLN A 1 175 ? -15.207 2.027 17.924 1.00 95.06 175 GLN A O 1
ATOM 1515 N N . VAL A 1 176 ? -14.275 0.376 16.711 1.00 97.06 176 VAL A N 1
ATOM 1516 C CA . VAL A 1 176 ? -15.408 0.158 15.819 1.00 97.06 176 VAL A CA 1
ATOM 1517 C C . VAL A 1 176 ? -15.808 -1.306 15.899 1.00 97.06 176 VAL A C 1
ATOM 1519 O O . VAL A 1 176 ? -15.008 -2.197 15.618 1.00 97.06 176 VAL A O 1
ATOM 1522 N N . ASN A 1 177 ? -17.043 -1.559 16.320 1.00 96.19 177 ASN A N 1
ATOM 1523 C CA . ASN A 1 177 ? -17.630 -2.894 16.307 1.00 96.19 177 ASN A CA 1
ATOM 1524 C C . ASN A 1 177 ? -18.525 -3.011 15.071 1.00 96.19 177 ASN A C 1
ATOM 1526 O O . ASN A 1 177 ? -19.403 -2.169 14.895 1.00 96.19 177 ASN A O 1
ATOM 1530 N N . PHE A 1 178 ? -18.299 -4.030 14.240 1.00 95.69 178 PHE A N 1
ATOM 1531 C CA . PHE A 1 178 ? -19.014 -4.248 12.980 1.00 95.69 178 PHE A CA 1
ATOM 1532 C C . PHE A 1 178 ? -20.050 -5.376 13.042 1.00 95.69 178 PHE A C 1
ATOM 1534 O O . PHE A 1 178 ? -20.513 -5.820 12.005 1.00 95.69 178 PHE A O 1
ATOM 1541 N N . THR A 1 179 ? -20.432 -5.862 14.223 1.00 89.19 179 THR A N 1
ATOM 1542 C CA . THR A 1 179 ? -21.338 -7.021 14.343 1.00 89.19 179 THR A CA 1
ATOM 1543 C C . THR A 1 179 ? -22.775 -6.700 13.893 1.00 89.19 179 THR A C 1
ATOM 1545 O O . THR A 1 179 ? -23.042 -6.570 12.706 1.00 89.19 179 THR A O 1
ATOM 1548 N N . LYS A 1 180 ? -23.755 -6.574 14.799 1.00 83.81 180 LYS A N 1
ATOM 1549 C CA . LYS A 1 180 ? -25.161 -6.334 14.406 1.00 83.81 180 LYS A CA 1
ATOM 1550 C C . LYS A 1 180 ? -25.440 -4.861 14.128 1.00 83.81 180 LYS A C 1
ATOM 1552 O O . LYS A 1 180 ? -25.950 -4.503 13.073 1.00 83.81 180 LYS A O 1
ATOM 1557 N N . LYS A 1 181 ? -25.104 -4.003 15.088 1.00 91.69 181 LYS A N 1
ATOM 1558 C CA . LYS A 1 181 ? -25.181 -2.549 14.950 1.00 91.69 181 LYS A CA 1
ATOM 1559 C C . LYS A 1 181 ? -23.761 -2.022 14.944 1.00 91.69 181 LYS A C 1
ATOM 1561 O O . LYS A 1 181 ? -23.013 -2.317 15.873 1.00 91.69 181 LYS A O 1
ATOM 1566 N N . ILE A 1 182 ? -23.413 -1.245 13.922 1.00 96.69 182 ILE A N 1
ATOM 1567 C CA . ILE A 1 182 ? -22.102 -0.607 13.884 1.00 96.69 182 ILE A CA 1
ATOM 1568 C C . ILE A 1 182 ? -22.053 0.429 15.005 1.00 96.69 182 ILE A C 1
ATOM 1570 O O . ILE A 1 182 ? -22.913 1.308 15.076 1.00 96.69 182 ILE A O 1
ATOM 1574 N N . THR A 1 183 ? -21.074 0.302 15.897 1.00 96.06 183 THR A N 1
ATOM 1575 C CA . THR A 1 183 ? -20.865 1.256 16.993 1.00 96.06 183 THR A CA 1
ATOM 1576 C C . THR A 1 183 ? -19.457 1.804 16.946 1.00 96.06 183 THR A C 1
ATOM 1578 O O . THR A 1 183 ? -18.499 1.032 16.858 1.00 96.06 183 THR A O 1
ATOM 1581 N N . PHE A 1 184 ? -19.342 3.120 17.078 1.00 96.94 184 PHE A N 1
ATOM 1582 C CA . PHE A 1 184 ? -18.076 3.825 17.195 1.00 96.94 184 PHE A CA 1
ATOM 1583 C C . PHE A 1 184 ? -17.902 4.363 18.620 1.00 96.94 184 PHE A C 1
ATOM 1585 O O . PHE A 1 184 ? -18.757 5.098 19.121 1.00 96.94 184 PHE A O 1
ATOM 1592 N N . THR A 1 185 ? -16.783 4.029 19.257 1.00 94.50 185 THR A N 1
ATOM 1593 C CA . THR A 1 185 ? -16.448 4.472 20.615 1.00 94.50 185 THR A CA 1
ATOM 1594 C C . THR A 1 185 ? -15.067 5.113 20.625 1.00 94.50 185 THR A C 1
ATOM 1596 O O . THR A 1 185 ? -14.115 4.558 20.077 1.00 94.50 185 THR A O 1
ATOM 1599 N N . ILE A 1 186 ? -14.949 6.267 21.279 1.00 92.81 186 ILE A N 1
ATOM 1600 C CA . ILE A 1 186 ? -13.659 6.888 21.587 1.00 92.81 186 ILE A CA 1
ATOM 1601 C C . ILE A 1 186 ? -13.166 6.279 22.898 1.00 92.81 186 ILE A C 1
ATOM 1603 O O . ILE A 1 186 ? -13.919 6.228 23.868 1.00 92.81 186 ILE A O 1
ATOM 1607 N N . LEU A 1 187 ? -11.930 5.788 22.915 1.00 88.25 187 LEU A N 1
ATOM 1608 C CA . LEU A 1 187 ? -11.356 5.112 24.074 1.00 88.25 187 LEU A CA 1
ATOM 1609 C C . LEU A 1 187 ? -10.369 6.011 24.821 1.00 88.25 187 LEU A C 1
ATOM 1611 O O . LEU A 1 187 ? -9.593 6.749 24.211 1.00 88.25 187 LEU A O 1
ATOM 1615 N N . GLU A 1 188 ? -10.341 5.864 26.143 1.00 80.50 188 GLU A N 1
ATOM 1616 C CA . GLU A 1 188 ? -9.282 6.413 26.987 1.00 80.50 188 GLU A CA 1
ATOM 1617 C C . GLU A 1 188 ? -8.050 5.498 27.008 1.00 80.50 188 GLU A C 1
ATOM 1619 O O . GLU A 1 188 ? -8.153 4.270 27.030 1.00 80.50 188 GLU A O 1
ATOM 1624 N N . VAL A 1 189 ? -6.863 6.111 27.055 1.00 73.19 189 VAL A N 1
ATOM 1625 C CA . VAL A 1 189 ? -5.561 5.425 26.941 1.00 73.19 189 VAL A CA 1
ATOM 1626 C C . VAL A 1 189 ? -5.352 4.360 28.015 1.00 73.19 189 VAL A C 1
ATOM 1628 O O . VAL A 1 189 ? -4.799 3.299 27.729 1.00 73.19 189 VAL A O 1
ATOM 1631 N N . LYS A 1 190 ? -5.799 4.641 29.245 1.00 75.31 190 LYS A N 1
ATOM 1632 C CA . LYS A 1 190 ? -5.531 3.810 30.428 1.00 75.31 190 LYS A CA 1
ATOM 1633 C C . LYS A 1 190 ? -6.072 2.383 30.291 1.00 75.31 190 LYS A C 1
ATOM 1635 O O . LYS A 1 190 ? -5.471 1.468 30.834 1.00 75.31 190 LYS A O 1
ATOM 1640 N N . ASN A 1 191 ? -7.124 2.184 29.495 1.00 72.69 191 ASN A N 1
ATOM 1641 C CA . ASN A 1 191 ? -7.827 0.903 29.402 1.00 72.69 191 ASN A CA 1
ATOM 1642 C C . ASN A 1 191 ? -7.492 0.109 28.127 1.00 72.69 191 ASN A C 1
ATOM 1644 O O . ASN A 1 191 ? -8.033 -0.976 27.923 1.00 72.69 191 ASN A O 1
ATOM 1648 N N . LEU A 1 192 ? -6.631 0.623 27.236 1.00 83.56 192 LEU A N 1
ATOM 1649 C CA . LEU A 1 192 ? -6.428 0.010 25.917 1.00 83.56 192 LEU A CA 1
ATOM 1650 C C . LEU A 1 192 ? -5.807 -1.390 26.003 1.00 83.56 192 LEU A C 1
ATOM 1652 O O . LEU A 1 192 ? -6.273 -2.302 25.328 1.00 83.56 192 LEU A O 1
ATOM 1656 N N . ASN A 1 193 ? -4.765 -1.571 26.818 1.00 84.62 193 ASN A N 1
ATOM 1657 C CA . ASN A 1 193 ? -4.060 -2.853 26.899 1.00 84.62 193 ASN A CA 1
ATOM 1658 C C . ASN A 1 193 ? -4.957 -3.957 27.468 1.00 84.62 193 ASN A C 1
ATOM 1660 O O . ASN A 1 193 ? -5.045 -5.032 26.879 1.00 84.62 193 ASN A O 1
ATOM 1664 N N . GLU A 1 194 ? -5.658 -3.673 28.566 1.00 86.31 194 GLU A N 1
ATOM 1665 C CA . GLU A 1 194 ? -6.620 -4.598 29.175 1.00 86.31 194 GLU A CA 1
ATOM 1666 C C . GLU A 1 194 ? -7.750 -4.936 28.196 1.00 86.31 194 GLU A C 1
ATOM 1668 O O . GLU A 1 194 ? -8.104 -6.104 28.009 1.00 86.31 194 GLU A O 1
ATOM 1673 N N . LEU A 1 195 ? -8.263 -3.927 27.483 1.00 88.56 195 LEU A N 1
ATOM 1674 C CA . LEU A 1 195 ? -9.298 -4.117 26.477 1.00 88.56 195 LEU A CA 1
ATOM 1675 C C . LEU A 1 195 ? -8.815 -5.017 25.337 1.00 88.56 195 LEU A C 1
ATOM 1677 O O . LEU A 1 195 ? -9.503 -5.981 25.011 1.00 88.56 195 LEU A O 1
ATOM 1681 N N . LEU A 1 196 ? -7.636 -4.762 24.763 1.00 90.31 196 LEU A N 1
ATOM 1682 C CA . LEU A 1 196 ? -7.066 -5.595 23.699 1.00 90.31 196 LEU A CA 1
ATOM 1683 C C . LEU A 1 196 ? -6.825 -7.038 24.173 1.00 90.31 196 LEU A C 1
ATOM 1685 O O . LEU A 1 196 ? -7.128 -7.978 23.438 1.00 90.31 196 LEU A O 1
ATOM 1689 N N . GLN A 1 197 ? -6.344 -7.229 25.406 1.00 89.19 197 GLN A N 1
ATOM 1690 C CA . GLN A 1 197 ? -6.147 -8.559 25.994 1.00 89.19 197 GLN A CA 1
ATOM 1691 C C . GLN A 1 197 ? -7.468 -9.322 26.160 1.00 89.19 197 GLN A C 1
ATOM 1693 O O . GLN A 1 197 ? -7.510 -10.523 25.889 1.00 89.19 197 GLN A O 1
ATOM 1698 N N . SER A 1 198 ? -8.549 -8.621 26.519 1.00 90.69 198 SER A N 1
ATOM 1699 C CA . SER A 1 198 ? -9.890 -9.204 26.673 1.00 90.69 198 SER A CA 1
ATOM 1700 C C . SER A 1 198 ? -10.538 -9.651 25.354 1.00 90.69 198 SER A C 1
ATOM 1702 O O . SER A 1 198 ? -11.525 -10.389 25.371 1.00 90.69 198 SER A O 1
ATOM 1704 N N . LYS A 1 199 ? -10.032 -9.199 24.196 1.00 93.00 199 LYS A N 1
ATOM 1705 C CA . LYS A 1 199 ? -10.591 -9.538 22.880 1.00 93.00 199 LYS A CA 1
ATOM 1706 C C . LYS A 1 199 ? -9.809 -10.662 22.208 1.00 93.00 199 LYS A C 1
ATOM 1708 O O . LYS A 1 199 ? -8.586 -10.763 22.307 1.00 93.00 199 LYS A O 1
ATOM 1713 N N . ASN A 1 200 ? -10.535 -11.486 21.455 1.00 92.62 200 ASN A N 1
ATOM 1714 C CA . ASN A 1 200 ? -9.972 -12.619 20.714 1.00 92.62 200 ASN A CA 1
ATOM 1715 C C . ASN A 1 200 ? -10.062 -12.472 19.190 1.00 92.62 200 ASN A C 1
ATOM 1717 O O . ASN A 1 200 ? -9.358 -13.197 18.495 1.00 92.62 200 ASN A O 1
ATOM 1721 N N . ASN A 1 201 ? -10.876 -11.536 18.687 1.00 95.00 201 ASN A N 1
ATOM 1722 C CA . ASN A 1 201 ? -11.020 -11.246 17.262 1.00 95.00 201 ASN A CA 1
ATOM 1723 C C . ASN A 1 201 ? -10.971 -9.731 16.999 1.00 95.00 201 ASN A C 1
ATOM 1725 O O . ASN A 1 201 ? -11.966 -9.029 17.197 1.00 95.00 201 ASN A O 1
ATOM 1729 N N . TYR A 1 202 ? -9.811 -9.208 16.604 1.00 95.56 202 TYR A N 1
ATOM 1730 C CA . TYR A 1 202 ? -9.632 -7.800 16.286 1.00 95.56 202 TYR A CA 1
ATOM 1731 C C . TYR A 1 202 ? -8.496 -7.520 15.294 1.00 95.56 202 TYR A C 1
ATOM 1733 O O . TYR A 1 202 ? -7.493 -8.237 15.217 1.00 95.56 202 TYR A O 1
ATOM 1741 N N . LEU A 1 203 ? -8.647 -6.400 14.590 1.00 96.19 203 LEU A N 1
ATOM 1742 C CA . LEU A 1 203 ? -7.613 -5.721 13.817 1.00 96.19 203 LEU A CA 1
ATOM 1743 C C . LEU A 1 203 ? -7.266 -4.417 14.543 1.00 96.19 203 LEU A C 1
ATOM 1745 O O . LEU A 1 203 ? -8.127 -3.564 14.730 1.00 96.19 203 LEU A O 1
ATOM 1749 N N . PHE A 1 204 ? -6.014 -4.253 14.957 1.00 95.50 204 PHE A N 1
ATOM 1750 C CA . PHE A 1 204 ? -5.510 -3.017 15.546 1.00 95.50 204 PHE A CA 1
ATOM 1751 C C . PHE A 1 204 ? -4.573 -2.318 14.570 1.00 95.50 204 PHE A C 1
ATOM 1753 O O . PHE A 1 204 ? -3.587 -2.906 14.129 1.00 95.50 204 PHE A O 1
ATOM 1760 N N . MET A 1 205 ? -4.870 -1.064 14.242 1.00 95.44 205 MET A N 1
ATOM 1761 C CA . MET A 1 205 ? -4.086 -0.259 13.314 1.00 95.44 205 MET A CA 1
ATOM 1762 C C . MET A 1 205 ? -3.592 1.020 13.983 1.00 95.44 205 MET A C 1
ATOM 1764 O O . MET A 1 205 ? -4.385 1.836 14.441 1.00 95.44 205 MET A O 1
ATOM 1768 N N . LYS A 1 206 ? -2.280 1.240 13.978 1.00 95.50 206 LYS A N 1
ATOM 1769 C CA . LYS A 1 206 ? -1.687 2.560 14.219 1.00 95.50 206 LYS A CA 1
ATOM 1770 C C . LYS A 1 206 ? -1.564 3.253 12.875 1.00 95.50 206 LYS A C 1
ATOM 1772 O O . LYS A 1 206 ? -0.964 2.678 11.971 1.00 95.50 206 LYS A O 1
ATOM 1777 N N . ILE A 1 207 ? -2.136 4.437 12.714 1.00 96.06 207 ILE A N 1
ATOM 1778 C CA . ILE A 1 207 ? -2.193 5.129 11.426 1.00 96.06 207 ILE A CA 1
ATOM 1779 C C . ILE A 1 207 ? -1.766 6.578 11.621 1.00 96.06 207 ILE A C 1
ATOM 1781 O O . ILE A 1 207 ? -2.285 7.267 12.499 1.00 96.06 207 ILE A O 1
ATOM 1785 N N . ARG A 1 208 ? -0.856 7.064 10.773 1.00 95.31 208 ARG A N 1
ATOM 1786 C CA . ARG A 1 208 ? -0.470 8.480 10.764 1.00 95.31 208 ARG A CA 1
ATOM 1787 C C . ARG A 1 208 ? -1.695 9.358 10.532 1.00 95.31 208 ARG A C 1
ATOM 1789 O O . ARG A 1 208 ? -2.461 9.132 9.588 1.00 95.31 208 ARG A O 1
ATOM 1796 N N . LYS A 1 209 ? -1.888 10.341 11.414 1.00 95.38 209 LYS A N 1
ATOM 1797 C CA . LYS A 1 209 ? -3.119 11.137 11.518 1.00 95.38 209 LYS A CA 1
ATOM 1798 C C . LYS A 1 209 ? -3.553 11.716 10.171 1.00 95.38 209 LYS A C 1
ATOM 1800 O O . LYS A 1 209 ? -4.689 11.514 9.756 1.00 95.38 209 LYS A O 1
ATOM 1805 N N . GLU A 1 210 ? -2.664 12.414 9.478 1.00 94.94 210 GLU A N 1
ATOM 1806 C CA . GLU A 1 210 ? -2.966 13.081 8.213 1.00 94.94 210 GLU A CA 1
ATOM 1807 C C . GLU A 1 210 ? -3.346 12.094 7.103 1.00 94.94 210 GLU A C 1
ATOM 1809 O O . GLU A 1 210 ? -4.266 12.364 6.332 1.00 94.94 210 GLU A O 1
ATOM 1814 N N . SER A 1 211 ? -2.723 10.911 7.068 1.00 95.06 211 SER A N 1
ATOM 1815 C CA . SER A 1 211 ? -3.087 9.859 6.115 1.00 95.06 211 SER A CA 1
ATOM 1816 C C . SER A 1 211 ? -4.457 9.261 6.425 1.00 95.06 211 SER A C 1
ATOM 1818 O O . SER A 1 211 ? -5.242 9.012 5.505 1.00 95.06 211 SER A O 1
ATOM 1820 N N . PHE A 1 212 ? -4.760 9.032 7.705 1.00 96.19 212 PHE A N 1
ATOM 1821 C CA . PHE A 1 212 ? -6.070 8.547 8.128 1.00 96.19 212 PHE A CA 1
ATOM 1822 C C . PHE A 1 212 ? -7.164 9.543 7.741 1.00 96.19 212 PHE A C 1
ATOM 1824 O O . PHE A 1 212 ? -8.092 9.192 7.018 1.00 96.19 212 PHE A O 1
ATOM 1831 N N . LEU A 1 213 ? -7.020 10.807 8.143 1.00 96.25 213 LEU A N 1
ATOM 1832 C CA . LEU A 1 213 ? -8.014 11.846 7.875 1.00 96.25 213 LEU A CA 1
ATOM 1833 C C . LEU A 1 213 ? -8.196 12.092 6.377 1.00 96.25 213 LEU A C 1
ATOM 1835 O O . LEU A 1 213 ? -9.330 12.181 5.911 1.00 96.25 213 LEU A O 1
ATOM 1839 N N . ASN A 1 214 ? -7.107 12.109 5.600 1.00 95.38 214 ASN A N 1
ATOM 1840 C CA . ASN A 1 214 ? -7.192 12.166 4.144 1.00 95.38 214 ASN A CA 1
ATOM 1841 C C . ASN A 1 214 ? -8.029 11.020 3.576 1.00 95.38 214 ASN A C 1
ATOM 1843 O O . ASN A 1 214 ? -8.832 11.249 2.676 1.00 95.38 214 ASN A O 1
ATOM 1847 N N . THR A 1 215 ? -7.856 9.806 4.097 1.00 95.69 215 THR A N 1
ATOM 1848 C CA . THR A 1 215 ? -8.585 8.626 3.622 1.00 95.69 215 THR A CA 1
ATOM 1849 C C . THR A 1 215 ? -10.065 8.718 3.969 1.00 95.69 215 THR A C 1
ATOM 1851 O O . THR A 1 215 ? -10.911 8.580 3.087 1.00 95.69 215 THR A O 1
ATOM 1854 N N . ILE A 1 216 ? -10.385 9.033 5.224 1.00 96.12 216 ILE A N 1
ATOM 1855 C CA . ILE A 1 216 ? -11.762 9.090 5.721 1.00 96.12 216 ILE A CA 1
ATOM 1856 C C . ILE A 1 216 ? -12.542 10.248 5.090 1.00 96.12 216 ILE A C 1
ATOM 1858 O O . ILE A 1 216 ? -13.602 10.024 4.507 1.00 96.12 216 ILE A O 1
ATOM 1862 N N . TYR A 1 217 ? -12.011 11.474 5.134 1.00 95.62 217 TYR A N 1
ATOM 1863 C CA . TYR A 1 217 ? -12.720 12.670 4.655 1.00 95.62 217 TYR A CA 1
ATOM 1864 C C . TYR A 1 217 ? -12.934 12.684 3.145 1.00 95.62 217 TYR A C 1
ATOM 1866 O O . TYR A 1 217 ? -13.872 13.306 2.652 1.00 95.62 217 TYR A O 1
ATOM 1874 N N . ASN A 1 218 ? -12.079 11.988 2.399 1.00 94.06 218 ASN A N 1
ATOM 1875 C CA . ASN A 1 218 ? -12.209 11.884 0.953 1.00 94.06 218 ASN A CA 1
ATOM 1876 C C . ASN A 1 218 ? -12.816 10.550 0.504 1.00 94.06 218 ASN A C 1
ATOM 1878 O O . ASN A 1 218 ? -12.990 10.364 -0.698 1.00 94.06 218 ASN A O 1
ATOM 1882 N N . LYS A 1 219 ? -13.141 9.639 1.433 1.00 93.81 219 LYS A N 1
ATOM 1883 C CA . LYS A 1 219 ? -13.553 8.258 1.136 1.00 93.81 219 LYS A CA 1
ATOM 1884 C C . LYS A 1 219 ? -12.606 7.587 0.130 1.00 93.81 219 LYS A C 1
ATOM 1886 O O . LYS A 1 219 ? -13.047 7.056 -0.888 1.00 93.81 219 LYS A O 1
ATOM 1891 N N . ARG A 1 220 ? -11.296 7.693 0.360 1.00 94.00 220 ARG A N 1
ATOM 1892 C CA . ARG A 1 220 ? -10.288 7.019 -0.474 1.00 94.00 220 ARG A CA 1
ATOM 1893 C C . ARG A 1 220 ? -10.195 5.544 -0.102 1.00 94.00 220 ARG A C 1
ATOM 1895 O O . ARG A 1 220 ? -10.637 5.142 0.973 1.00 94.00 220 ARG A O 1
ATOM 1902 N N . SER A 1 221 ? -9.591 4.771 -0.997 1.00 93.81 221 SER A N 1
ATOM 1903 C CA . SER A 1 221 ? -9.254 3.379 -0.727 1.00 93.81 221 SER A CA 1
ATOM 1904 C C . SER A 1 221 ? -8.339 3.277 0.491 1.00 93.81 221 SER A C 1
ATOM 1906 O O . SER A 1 221 ? -7.349 4.004 0.596 1.00 93.81 221 SER A O 1
ATOM 1908 N N . TRP A 1 222 ? -8.643 2.355 1.403 1.00 93.81 222 TRP A N 1
ATOM 1909 C CA . TRP A 1 222 ? -7.776 2.083 2.548 1.00 93.81 222 TRP A CA 1
ATOM 1910 C C . TRP A 1 222 ? -6.430 1.468 2.143 1.00 93.81 222 TRP A C 1
ATOM 1912 O O . TRP A 1 222 ? -5.466 1.580 2.905 1.00 93.81 222 TRP A O 1
ATOM 1922 N N . GLU A 1 223 ? -6.310 0.908 0.933 1.00 89.94 223 GLU A N 1
ATOM 1923 C CA . GLU A 1 223 ? -5.008 0.505 0.384 1.00 89.94 223 GLU A CA 1
ATOM 1924 C C . GLU A 1 223 ? -4.026 1.678 0.294 1.00 89.94 223 GLU A C 1
ATOM 1926 O O . GLU A 1 223 ? -2.829 1.463 0.468 1.00 89.94 223 GLU A O 1
ATOM 1931 N N . ASP A 1 224 ? -4.492 2.924 0.132 1.00 88.81 224 ASP A N 1
ATOM 1932 C CA . ASP A 1 224 ? -3.608 4.100 0.101 1.00 88.81 224 ASP A CA 1
ATOM 1933 C C . ASP A 1 224 ? -2.829 4.259 1.421 1.00 88.81 224 ASP A C 1
ATOM 1935 O O . ASP A 1 224 ? -1.673 4.689 1.427 1.00 88.81 224 ASP A O 1
ATOM 1939 N N . ILE A 1 225 ? -3.427 3.850 2.546 1.00 91.56 225 ILE A N 1
ATOM 1940 C CA . ILE A 1 225 ? -2.767 3.840 3.856 1.00 91.56 225 ILE A CA 1
ATOM 1941 C C . ILE A 1 225 ? -1.686 2.745 3.903 1.00 91.56 225 ILE A C 1
ATOM 1943 O O . ILE A 1 225 ? -0.589 2.960 4.428 1.00 91.56 225 ILE A O 1
ATOM 1947 N N . SER A 1 226 ? -2.000 1.562 3.367 1.00 82.81 226 SER A N 1
ATOM 1948 C CA . SER A 1 226 ? -1.126 0.379 3.373 1.00 82.81 226 SER A CA 1
ATOM 1949 C C . SER A 1 226 ? 0.080 0.545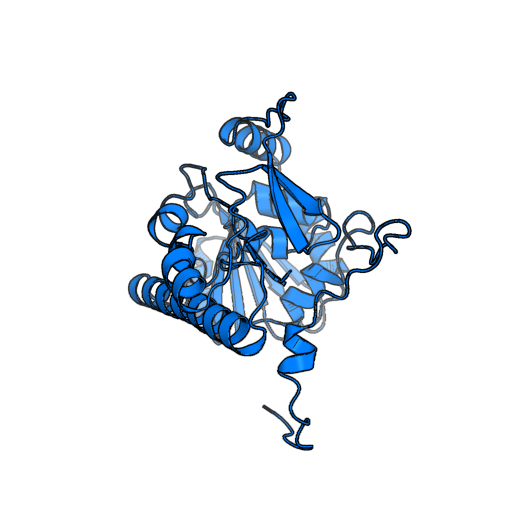 2.443 1.00 82.81 226 SER A C 1
ATOM 1951 O O . SER A 1 226 ? 1.210 0.211 2.811 1.00 82.81 226 SER A O 1
ATOM 1953 N N . ILE A 1 227 ? -0.157 1.095 1.251 1.00 78.88 227 ILE A N 1
ATOM 1954 C CA . ILE A 1 227 ? 0.846 1.330 0.211 1.00 78.88 227 ILE A CA 1
ATOM 1955 C C . ILE A 1 227 ? 1.767 2.485 0.610 1.00 78.88 227 ILE A C 1
ATOM 1957 O O . ILE A 1 227 ? 2.978 2.419 0.443 1.00 78.88 227 ILE A O 1
ATOM 1961 N N . GLY A 1 228 ? 1.221 3.540 1.216 1.00 72.25 228 GLY A N 1
ATOM 1962 C CA . GLY A 1 228 ? 2.016 4.696 1.619 1.00 72.25 228 GLY A CA 1
ATOM 1963 C C . GLY A 1 228 ? 2.914 4.467 2.839 1.00 72.25 228 GLY A C 1
ATOM 1964 O O . GLY A 1 228 ? 3.496 5.434 3.317 1.00 72.25 228 GLY A O 1
ATOM 1965 N N . PHE A 1 229 ? 2.993 3.252 3.396 1.00 88.31 229 PHE A N 1
ATOM 1966 C CA . PHE A 1 229 ? 3.673 2.967 4.671 1.00 88.31 229 PHE A CA 1
ATOM 1967 C C . PHE A 1 229 ? 3.121 3.773 5.856 1.00 88.31 229 PHE A C 1
ATOM 1969 O O . PHE A 1 229 ? 3.815 4.010 6.845 1.00 88.31 229 PHE A O 1
ATOM 1976 N N . GLN A 1 230 ? 1.853 4.183 5.773 1.00 93.50 230 GLN A N 1
ATOM 1977 C CA . GLN A 1 230 ? 1.223 5.104 6.720 1.00 93.50 230 GLN A CA 1
ATOM 1978 C C . GLN A 1 230 ? 0.581 4.391 7.917 1.00 93.50 230 GLN A C 1
ATOM 1980 O O . GLN A 1 230 ? -0.036 5.049 8.756 1.00 93.50 230 GLN A O 1
ATOM 1985 N N . ASN A 1 231 ? 0.724 3.062 8.018 1.00 94.69 231 ASN A N 1
ATOM 1986 C CA . ASN A 1 231 ? 0.217 2.277 9.140 1.00 94.69 231 ASN A CA 1
ATOM 1987 C C . ASN A 1 231 ? 1.216 1.268 9.728 1.00 94.69 231 ASN A C 1
ATOM 1989 O O . ASN A 1 231 ? 2.203 0.874 9.101 1.00 94.69 231 ASN A O 1
ATOM 1993 N N . LYS A 1 232 ? 0.885 0.820 10.940 1.00 94.75 232 LYS A N 1
ATOM 1994 C CA . LYS A 1 232 ? 1.282 -0.449 11.551 1.00 94.75 232 LYS A CA 1
ATOM 1995 C C . LYS A 1 232 ? 0.021 -1.216 11.927 1.00 94.75 232 LYS A C 1
ATOM 1997 O O . LYS A 1 232 ? -0.984 -0.606 12.279 1.00 94.75 232 LYS A O 1
ATOM 2002 N N . GLN A 1 233 ? 0.066 -2.535 11.845 1.00 94.56 233 GLN A N 1
ATOM 2003 C CA . GLN A 1 233 ? -1.094 -3.399 12.005 1.00 94.56 233 GLN A CA 1
ATOM 2004 C C . GLN A 1 233 ? -0.760 -4.633 12.842 1.00 94.56 233 GLN A C 1
ATOM 2006 O O . GLN A 1 233 ? 0.214 -5.334 12.571 1.00 94.56 233 GLN A O 1
ATOM 2011 N N . PHE A 1 234 ? -1.606 -4.914 13.827 1.00 95.19 234 PHE A N 1
ATOM 2012 C CA . PHE A 1 234 ? -1.591 -6.117 14.648 1.00 95.19 234 PHE A CA 1
ATOM 2013 C C . PHE A 1 234 ? -2.956 -6.797 14.563 1.00 95.19 234 PHE A C 1
ATOM 2015 O O . PHE A 1 234 ? -3.989 -6.134 14.604 1.00 95.19 234 PHE A O 1
ATOM 2022 N N . ARG A 1 235 ? -2.972 -8.122 14.441 1.00 95.00 235 ARG A N 1
ATOM 2023 C CA . ARG A 1 235 ? -4.196 -8.907 14.244 1.00 95.00 235 ARG A CA 1
ATOM 2024 C C . ARG A 1 235 ? -4.274 -10.055 15.237 1.00 95.00 235 ARG A C 1
ATOM 2026 O O . ARG A 1 235 ? -3.288 -10.759 15.439 1.00 95.00 235 ARG A O 1
ATOM 2033 N N . LYS A 1 236 ? -5.438 -10.273 15.837 1.00 95.75 236 LYS A N 1
ATOM 2034 C CA . LYS A 1 236 ? -5.709 -11.446 16.676 1.00 95.75 236 LYS A CA 1
ATOM 2035 C C . LYS A 1 236 ? -7.067 -12.016 16.264 1.00 95.75 236 LYS A C 1
ATOM 2037 O O . LYS A 1 236 ? -8.029 -11.282 16.423 1.00 95.75 236 LYS A O 1
ATOM 2042 N N . PRO A 1 237 ? -7.169 -13.252 15.745 1.00 95.50 237 PRO A N 1
ATOM 2043 C CA . PRO A 1 237 ? -6.061 -14.109 15.316 1.00 95.50 237 PRO A CA 1
ATOM 2044 C C . PRO A 1 237 ? -5.258 -13.463 14.172 1.00 95.50 237 PRO A C 1
ATOM 2046 O O . PRO A 1 237 ? -5.719 -12.527 13.522 1.00 95.50 237 PRO A O 1
ATOM 2049 N N . ASN A 1 238 ? -4.044 -13.956 13.913 1.00 95.12 238 ASN A N 1
ATOM 2050 C CA . ASN A 1 238 ? -3.181 -13.442 12.842 1.00 95.12 238 ASN A CA 1
ATOM 2051 C C . ASN A 1 238 ? -3.641 -13.938 11.455 1.00 95.12 238 ASN A C 1
ATOM 2053 O O . ASN A 1 238 ? -2.953 -14.704 10.786 1.00 95.12 238 ASN A O 1
ATOM 2057 N N . ILE A 1 239 ? -4.839 -13.518 11.050 1.00 92.69 239 ILE A N 1
ATOM 2058 C CA . ILE A 1 239 ? -5.490 -13.850 9.778 1.00 92.69 239 ILE A CA 1
ATOM 2059 C C . ILE A 1 239 ? -5.668 -12.556 8.983 1.00 92.69 239 ILE A C 1
ATOM 2061 O O . ILE A 1 239 ? -5.781 -11.473 9.550 1.00 92.69 239 ILE A O 1
ATOM 2065 N N . TYR A 1 240 ? -5.613 -12.615 7.654 1.00 91.31 240 TYR A N 1
ATOM 2066 C CA . TYR A 1 240 ? -5.848 -11.435 6.819 1.00 91.31 240 TYR A CA 1
ATOM 2067 C C . TYR A 1 240 ? -7.339 -11.077 6.779 1.00 91.31 240 TYR A C 1
ATOM 2069 O O . TYR A 1 240 ? -8.160 -11.891 6.366 1.00 91.31 240 TYR A O 1
ATOM 2077 N N . ASN A 1 241 ? -7.690 -9.854 7.193 1.00 94.00 241 ASN A N 1
ATOM 2078 C CA . ASN A 1 241 ? -9.068 -9.349 7.224 1.00 94.00 241 ASN A CA 1
ATOM 2079 C C . ASN A 1 241 ? -9.559 -8.972 5.810 1.00 94.00 241 ASN A C 1
ATOM 2081 O O . ASN A 1 241 ? -9.846 -7.809 5.532 1.00 94.00 241 ASN A O 1
ATOM 2085 N N . SER A 1 242 ? -9.624 -9.940 4.892 1.00 93.88 242 SER A N 1
ATOM 2086 C CA . SER A 1 242 ? -9.919 -9.715 3.467 1.00 93.88 242 SER A CA 1
ATOM 2087 C C . SER A 1 242 ? -11.236 -8.974 3.228 1.00 93.88 242 SER A C 1
ATOM 2089 O O . SER A 1 242 ? -11.270 -8.060 2.411 1.00 93.88 242 SER A O 1
ATOM 2091 N N . LYS A 1 243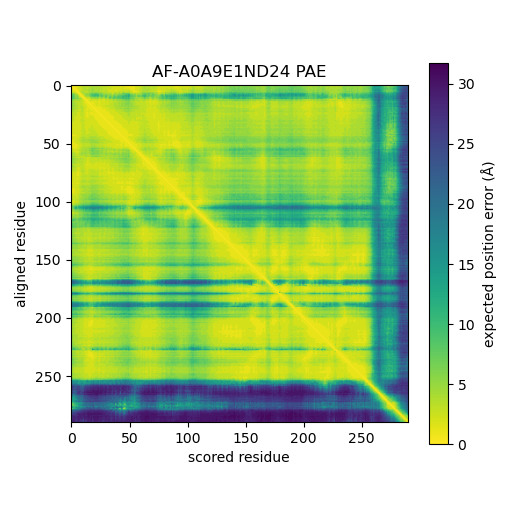 ? -12.297 -9.304 3.978 1.00 95.94 243 LYS A N 1
ATOM 2092 C CA . LYS A 1 243 ? -13.603 -8.625 3.893 1.00 95.94 243 LYS A CA 1
ATOM 2093 C C . LYS A 1 243 ? -13.499 -7.138 4.226 1.00 95.94 243 LYS A C 1
ATOM 2095 O O . LYS A 1 243 ? -14.059 -6.313 3.511 1.00 95.94 243 LYS A O 1
ATOM 2100 N N . PHE A 1 244 ? -12.755 -6.808 5.282 1.00 96.12 244 PHE A N 1
ATOM 2101 C CA . PHE A 1 244 ? -12.525 -5.431 5.708 1.00 96.12 244 PHE A CA 1
ATOM 2102 C C . PHE A 1 244 ? -11.788 -4.643 4.624 1.00 96.12 244 PHE A C 1
ATOM 2104 O O . PHE A 1 244 ? -12.287 -3.620 4.156 1.00 96.12 244 PHE A O 1
ATOM 2111 N N . TRP A 1 245 ? -10.639 -5.156 4.174 1.00 94.31 245 TRP A N 1
ATOM 2112 C CA . TRP A 1 245 ? -9.843 -4.505 3.133 1.00 94.31 245 TRP A CA 1
ATOM 2113 C C . TRP A 1 245 ? -10.629 -4.366 1.833 1.00 94.31 245 TRP A C 1
ATOM 2115 O O . TRP A 1 245 ? -10.677 -3.283 1.262 1.00 94.31 245 TRP A O 1
ATOM 2125 N N . PHE A 1 246 ? -11.324 -5.414 1.392 1.00 94.50 246 PHE A N 1
ATOM 2126 C CA . PHE A 1 246 ? -12.132 -5.351 0.180 1.00 94.50 246 PHE A CA 1
ATOM 2127 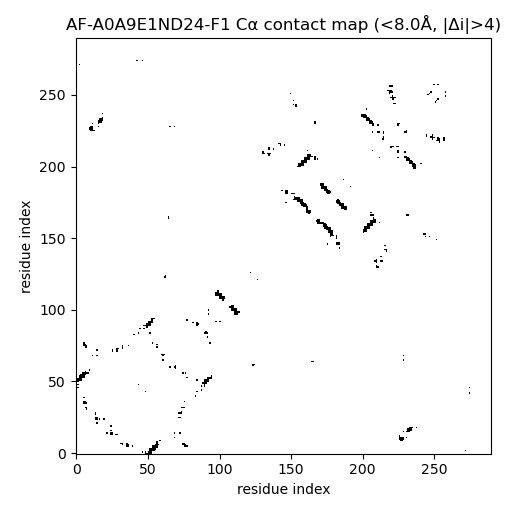C C . PHE A 1 246 ? -13.218 -4.274 0.273 1.00 94.50 246 PHE A C 1
ATOM 2129 O O . PHE A 1 246 ? -13.334 -3.447 -0.634 1.00 94.50 246 PHE A O 1
ATOM 2136 N N . HIS A 1 247 ? -13.973 -4.245 1.375 1.00 95.94 247 HIS A N 1
ATOM 2137 C CA . HIS A 1 247 ? -15.060 -3.291 1.566 1.00 95.94 247 HIS A CA 1
ATOM 2138 C C . HIS A 1 247 ? -14.558 -1.849 1.581 1.00 95.94 247 HIS A C 1
ATOM 2140 O O . HIS A 1 247 ? -15.019 -1.030 0.792 1.00 95.94 247 HIS A O 1
ATOM 2146 N N . PHE A 1 248 ? -13.579 -1.537 2.427 1.00 95.75 248 PHE A N 1
ATOM 2147 C CA . PHE A 1 248 ? -13.096 -0.166 2.602 1.00 95.75 248 PHE A CA 1
ATOM 2148 C C . PHE A 1 248 ? -12.156 0.320 1.486 1.00 95.75 248 PHE A C 1
ATOM 2150 O O . PHE A 1 248 ? -11.894 1.519 1.386 1.00 95.75 248 PHE A O 1
ATOM 2157 N N . SER A 1 249 ? -11.683 -0.579 0.621 1.00 93.81 249 SER A N 1
ATOM 2158 C CA . SER A 1 249 ? -10.846 -0.224 -0.532 1.00 93.81 249 SER A CA 1
ATOM 2159 C C . SER A 1 249 ? -11.593 -0.200 -1.866 1.00 93.81 249 SER A C 1
ATOM 2161 O O . SER A 1 249 ? -11.134 0.473 -2.785 1.00 93.81 249 SER A O 1
ATOM 2163 N N . ASN A 1 250 ? -12.728 -0.901 -1.988 1.00 91.50 250 ASN A N 1
ATOM 2164 C CA . ASN A 1 250 ? -13.431 -1.057 -3.271 1.00 91.50 250 ASN A CA 1
ATOM 2165 C C . ASN A 1 250 ? -14.925 -0.723 -3.214 1.00 91.50 250 ASN A C 1
ATOM 2167 O O . ASN A 1 250 ? -15.472 -0.253 -4.206 1.00 91.50 250 ASN A O 1
ATOM 2171 N N . VAL A 1 251 ? -15.596 -0.966 -2.084 1.00 93.94 251 VAL A N 1
ATOM 2172 C CA . VAL A 1 251 ? -17.055 -0.794 -1.961 1.00 93.94 251 VAL A CA 1
ATOM 2173 C C . VAL A 1 251 ? -17.395 0.564 -1.351 1.00 93.94 251 VAL A C 1
ATOM 2175 O O . VAL A 1 251 ? -18.196 1.317 -1.897 1.00 93.94 251 VAL A O 1
ATOM 2178 N N . TYR A 1 252 ? -16.772 0.903 -0.223 1.00 95.12 252 TYR A N 1
ATOM 2179 C CA . TYR A 1 252 ? -17.051 2.115 0.545 1.00 95.12 252 TYR A CA 1
ATOM 2180 C C . TYR A 1 252 ? -16.048 3.236 0.249 1.00 95.12 252 TYR A C 1
ATOM 2182 O O . TYR A 1 252 ? -15.461 3.850 1.144 1.00 95.12 252 TYR A O 1
ATOM 2190 N N . VAL A 1 253 ? -15.870 3.503 -1.044 1.00 92.81 253 VAL A N 1
ATOM 2191 C CA . VAL A 1 253 ? -15.016 4.568 -1.581 1.00 92.81 253 VAL A CA 1
ATOM 2192 C C . VAL A 1 253 ? -15.858 5.592 -2.346 1.00 92.81 253 VAL A C 1
ATOM 2194 O O . VAL A 1 253 ? -16.933 5.285 -2.852 1.00 92.81 253 VAL A O 1
ATOM 2197 N N . GLY A 1 254 ? -15.420 6.850 -2.389 1.00 88.38 254 GLY A N 1
ATOM 2198 C CA . GLY A 1 254 ? -16.144 7.914 -3.089 1.00 88.38 254 GLY A CA 1
ATOM 2199 C C . GLY A 1 254 ? -16.067 7.750 -4.608 1.00 88.38 254 GLY A C 1
ATOM 2200 O O . GLY A 1 254 ? -15.023 7.366 -5.117 1.00 88.38 254 GLY A O 1
ATOM 2201 N N . ASN A 1 255 ? -17.122 8.118 -5.346 1.00 75.88 255 ASN A N 1
ATOM 2202 C CA . ASN A 1 255 ? -17.224 7.924 -6.807 1.00 75.88 255 ASN A CA 1
ATOM 2203 C C . ASN A 1 255 ? -16.026 8.461 -7.611 1.00 75.88 255 ASN A C 1
ATOM 2205 O O . ASN A 1 255 ? -15.623 7.842 -8.585 1.00 75.88 255 ASN A O 1
ATOM 2209 N N . LYS A 1 256 ? -15.417 9.577 -7.183 1.00 72.50 256 LYS A N 1
ATOM 2210 C CA . LYS A 1 256 ? -14.199 10.137 -7.809 1.00 72.50 256 LYS A CA 1
ATOM 2211 C C . LYS A 1 256 ? -12.933 9.280 -7.627 1.00 72.50 256 LYS A C 1
ATOM 2213 O O . LYS A 1 256 ? -11.930 9.540 -8.278 1.00 72.50 256 LYS A O 1
ATOM 2218 N N . TYR A 1 257 ? -12.964 8.321 -6.705 1.00 65.06 257 TYR A N 1
ATOM 2219 C CA . TYR A 1 257 ? -11.872 7.403 -6.364 1.00 65.06 257 TYR A CA 1
ATOM 2220 C C . TYR A 1 257 ? -12.249 5.938 -6.565 1.00 65.06 257 TYR A C 1
ATOM 2222 O O . TYR A 1 257 ? -11.416 5.063 -6.332 1.00 65.06 257 TYR A O 1
ATOM 2230 N N . VAL A 1 258 ? -13.478 5.660 -7.008 1.00 55.69 258 VAL A N 1
ATOM 2231 C CA . VAL A 1 258 ? -13.775 4.389 -7.657 1.00 55.69 258 VAL A CA 1
ATOM 2232 C C . VAL A 1 258 ? -12.830 4.346 -8.847 1.00 55.69 258 VAL A C 1
ATOM 2234 O O . VAL A 1 258 ? -12.878 5.235 -9.696 1.00 55.69 258 VAL A O 1
ATOM 2237 N N . GLN A 1 259 ? -11.929 3.362 -8.883 1.00 49.62 259 GLN A N 1
ATOM 2238 C CA . GLN A 1 259 ? -11.216 3.050 -10.112 1.00 49.62 259 GLN A CA 1
ATOM 2239 C C . GLN A 1 259 ? -12.293 2.676 -11.122 1.00 49.62 259 GLN A C 1
ATOM 2241 O O . GLN A 1 259 ? -12.763 1.539 -11.160 1.00 49.62 259 GLN A O 1
ATOM 2246 N N . SER A 1 260 ? -12.748 3.651 -11.907 1.00 40.53 260 SER A N 1
ATOM 2247 C CA . SER A 1 260 ? -13.464 3.341 -13.119 1.00 40.53 260 SER A CA 1
ATOM 2248 C C . SER A 1 260 ? -12.553 2.385 -13.875 1.00 40.53 260 SER A C 1
ATOM 2250 O O . SER A 1 260 ? -11.394 2.702 -14.151 1.00 40.53 260 SER A O 1
ATOM 2252 N N . ARG A 1 261 ? -13.070 1.208 -14.226 1.00 41.72 261 ARG A N 1
ATOM 2253 C CA . ARG A 1 261 ? -12.606 0.523 -15.430 1.00 41.72 261 ARG A CA 1
ATOM 2254 C C . ARG A 1 261 ? -13.020 1.423 -16.592 1.00 41.72 261 ARG A C 1
ATOM 2256 O O . ARG A 1 261 ? -14.013 1.169 -17.257 1.00 41.72 261 ARG A O 1
ATOM 2263 N N . THR A 1 262 ? -12.381 2.579 -16.720 1.00 37.62 262 THR A N 1
ATOM 2264 C CA . THR A 1 262 ? -12.597 3.470 -17.843 1.00 37.62 262 THR A CA 1
ATOM 2265 C C . THR A 1 262 ? -12.018 2.735 -19.033 1.00 37.62 262 THR A C 1
ATOM 2267 O O . THR A 1 262 ? -10.817 2.461 -19.055 1.00 37.62 262 THR A O 1
ATOM 2270 N N . ASP A 1 263 ? -12.886 2.382 -19.981 1.00 43.44 263 ASP A N 1
ATOM 2271 C CA . ASP A 1 263 ? -12.487 1.983 -21.323 1.00 43.44 263 ASP A CA 1
ATOM 2272 C C . ASP A 1 263 ? -11.476 3.012 -21.823 1.00 43.44 263 ASP A C 1
ATOM 2274 O O . ASP A 1 263 ? -11.791 4.178 -22.069 1.00 43.44 263 ASP A O 1
ATOM 2278 N N . CYS A 1 264 ? -10.213 2.600 -21.888 1.00 41.97 264 CYS A N 1
ATOM 2279 C CA . CYS A 1 264 ? -9.155 3.398 -22.471 1.00 41.97 264 CYS A CA 1
ATOM 2280 C C . CYS A 1 264 ? -9.301 3.286 -23.990 1.00 41.97 264 CYS A C 1
ATOM 2282 O O . CYS A 1 264 ? -8.525 2.604 -24.653 1.00 41.97 264 CYS A O 1
ATOM 2284 N N . SER A 1 265 ? -10.326 3.933 -24.543 1.00 39.16 265 SER A N 1
ATOM 2285 C CA . SER A 1 265 ? -10.761 3.809 -25.940 1.00 39.16 265 SER A CA 1
ATOM 2286 C C . SER A 1 265 ? -9.783 4.388 -26.974 1.00 39.16 265 SER A C 1
ATOM 2288 O O . SER A 1 265 ? -10.185 4.643 -28.100 1.00 39.16 265 SER A O 1
ATOM 2290 N N . ASN A 1 266 ? -8.512 4.609 -26.620 1.00 39.19 266 ASN A N 1
ATOM 2291 C CA . ASN A 1 266 ? -7.451 5.026 -27.545 1.00 39.19 266 ASN A CA 1
ATOM 2292 C C . ASN A 1 266 ? -6.085 4.367 -27.286 1.00 39.19 266 ASN A C 1
ATOM 2294 O O . ASN A 1 266 ? -5.133 4.630 -28.020 1.00 39.19 266 ASN A O 1
ATOM 2298 N N . CYS A 1 267 ? -5.966 3.477 -26.300 1.00 41.91 267 CYS A N 1
ATOM 2299 C CA . CYS A 1 267 ? -4.836 2.559 -26.244 1.00 41.91 267 CYS A CA 1
ATOM 2300 C C . CYS A 1 267 ? -5.288 1.266 -26.910 1.00 41.91 267 CYS A C 1
ATOM 2302 O O . CYS A 1 267 ? -6.216 0.623 -26.427 1.00 41.91 267 CYS A O 1
ATOM 2304 N N . VAL A 1 268 ? -4.636 0.859 -28.004 1.00 41.81 268 VAL A N 1
ATOM 2305 C CA . VAL A 1 268 ? -4.729 -0.537 -28.451 1.00 41.81 268 VAL A CA 1
ATOM 2306 C C . VAL A 1 268 ? -4.454 -1.393 -27.220 1.00 41.81 268 VAL A C 1
ATOM 2308 O O . VAL A 1 268 ? -3.393 -1.258 -26.605 1.00 41.81 268 VAL A O 1
ATOM 2311 N N . LEU A 1 269 ? -5.434 -2.205 -26.828 1.00 42.09 269 LEU A N 1
ATOM 2312 C CA . LEU A 1 269 ? -5.326 -3.114 -25.699 1.00 42.09 269 LEU A CA 1
ATOM 2313 C C . LEU A 1 269 ? -4.222 -4.114 -26.055 1.00 42.09 269 LEU A C 1
ATOM 2315 O O . LEU A 1 269 ? -4.425 -5.090 -26.772 1.00 42.09 269 LEU A O 1
ATOM 2319 N N . LEU A 1 270 ? -2.996 -3.804 -25.639 1.00 47.09 270 LEU A N 1
ATOM 2320 C CA . LEU A 1 270 ? -1.906 -4.760 -25.653 1.00 47.09 270 LEU A CA 1
ATOM 2321 C C . LEU A 1 270 ? -2.326 -5.835 -24.656 1.00 47.09 270 LEU A C 1
ATOM 2323 O O . LEU A 1 270 ? -2.377 -5.555 -23.463 1.00 47.09 270 LEU A O 1
ATOM 2327 N N . ASN A 1 271 ? -2.650 -7.037 -25.134 1.00 48.19 271 ASN A N 1
ATOM 2328 C CA . ASN A 1 271 ? -2.828 -8.196 -24.263 1.00 48.19 271 ASN A CA 1
ATOM 2329 C C . ASN A 1 271 ? -1.507 -8.428 -23.516 1.00 48.19 271 ASN A C 1
ATOM 2331 O O . ASN A 1 271 ? -0.555 -8.986 -24.066 1.00 48.19 271 ASN A O 1
ATOM 2335 N N . GLN A 1 272 ? -1.430 -7.930 -22.281 1.00 52.91 272 GLN A N 1
ATOM 2336 C CA . GLN A 1 272 ? -0.241 -8.003 -21.429 1.00 52.91 272 GLN A CA 1
ATOM 2337 C C . GLN A 1 272 ? -0.129 -9.355 -20.707 1.00 52.91 272 GLN A C 1
ATOM 2339 O O . GLN A 1 272 ? 0.898 -9.624 -20.096 1.00 52.91 272 GLN A O 1
ATOM 2344 N N . ASP A 1 273 ? -1.093 -10.260 -20.885 1.00 62.16 273 ASP A N 1
ATOM 2345 C CA . ASP A 1 273 ? -1.222 -11.482 -20.079 1.00 62.16 273 ASP A CA 1
ATOM 2346 C C . ASP A 1 273 ? -0.655 -12.735 -20.765 1.00 62.16 273 ASP A C 1
ATOM 2348 O O . ASP A 1 273 ? -1.061 -13.865 -20.497 1.00 62.16 273 ASP A O 1
ATOM 2352 N N . ILE A 1 274 ? 0.344 -12.570 -21.643 1.00 62.28 274 ILE A N 1
ATOM 2353 C CA . ILE A 1 274 ? 1.038 -13.704 -22.289 1.00 62.28 274 ILE A CA 1
ATOM 2354 C C . ILE A 1 274 ? 1.576 -14.686 -21.236 1.00 62.28 274 ILE A C 1
ATOM 2356 O O . ILE A 1 274 ? 1.660 -15.885 -21.480 1.00 62.28 274 ILE A O 1
ATOM 2360 N N . HIS A 1 275 ? 1.955 -14.199 -20.054 1.00 58.84 275 HIS A N 1
ATOM 2361 C CA . HIS A 1 275 ? 2.455 -15.049 -18.972 1.00 58.84 275 HIS A CA 1
ATOM 2362 C C . HIS A 1 275 ? 1.337 -15.944 -18.449 1.00 58.84 275 HIS A C 1
ATOM 2364 O O . HIS A 1 275 ? 1.553 -17.144 -18.312 1.00 58.84 275 HIS A O 1
ATOM 2370 N N . ASP A 1 276 ? 0.158 -15.381 -18.211 1.00 65.69 276 ASP A N 1
ATOM 2371 C CA . ASP A 1 276 ? -0.969 -16.110 -17.639 1.00 65.69 276 ASP A CA 1
ATOM 2372 C C . ASP A 1 276 ? -1.444 -17.184 -18.623 1.00 65.69 276 ASP A C 1
ATOM 2374 O O . ASP A 1 276 ? -1.485 -18.356 -18.258 1.00 65.69 276 ASP A O 1
ATOM 2378 N N . ILE A 1 277 ? -1.570 -16.841 -19.910 1.00 67.19 277 ILE A N 1
ATOM 2379 C CA . ILE A 1 277 ? -1.877 -17.792 -20.997 1.00 67.19 277 ILE A CA 1
ATOM 2380 C C . ILE A 1 277 ? -0.840 -18.923 -21.071 1.00 67.19 277 ILE A C 1
ATOM 2382 O O . ILE A 1 277 ? -1.170 -20.090 -21.269 1.00 67.19 277 ILE A O 1
ATOM 2386 N N . LEU A 1 278 ? 0.448 -18.602 -20.923 1.00 61.66 278 LEU A N 1
ATOM 2387 C CA . LEU A 1 278 ? 1.497 -19.615 -20.994 1.00 61.66 278 LEU A CA 1
ATOM 2388 C C . LEU A 1 278 ? 1.484 -20.537 -19.771 1.00 61.66 278 LEU A C 1
ATOM 2390 O O . LEU A 1 278 ? 1.872 -21.700 -19.898 1.00 61.66 278 LEU A O 1
ATOM 2394 N N . PHE A 1 279 ? 1.138 -20.036 -18.584 1.00 63.06 279 PHE A N 1
ATOM 2395 C CA . PHE A 1 279 ? 1.152 -20.796 -17.330 1.00 63.06 279 PHE A CA 1
ATOM 2396 C C . PHE A 1 279 ? -0.204 -21.400 -16.939 1.00 63.06 279 PHE A C 1
ATOM 2398 O O . PHE A 1 279 ? -0.221 -22.212 -16.013 1.00 63.06 279 PHE A O 1
ATOM 2405 N N . GLU A 1 280 ? -1.279 -21.136 -17.685 1.00 56.41 280 GLU A N 1
ATOM 2406 C CA . GLU A 1 280 ? -2.514 -21.923 -17.656 1.00 56.41 280 GLU A CA 1
ATOM 2407 C C . GLU A 1 280 ? -2.244 -23.361 -18.133 1.00 56.41 280 GLU A C 1
ATOM 2409 O O . GLU A 1 280 ? -2.325 -23.722 -19.307 1.00 56.41 280 GLU A O 1
ATOM 2414 N N . LYS A 1 281 ? -1.905 -24.234 -17.184 1.00 46.06 281 LYS A N 1
ATOM 2415 C CA . LYS A 1 281 ? -2.209 -25.660 -17.288 1.00 46.06 281 LYS A CA 1
ATOM 2416 C C . LYS A 1 281 ? -3.546 -25.873 -16.592 1.00 46.06 281 LYS A C 1
ATOM 2418 O O . LYS A 1 281 ? -3.647 -25.517 -15.424 1.00 46.06 281 LYS A O 1
ATOM 2423 N N . LYS A 1 282 ? -4.510 -26.442 -17.334 1.00 40.84 282 LYS A N 1
ATOM 2424 C CA . LYS A 1 282 ? -5.795 -27.022 -16.898 1.00 40.84 282 LYS A CA 1
ATOM 2425 C C . LYS A 1 282 ? -6.025 -26.907 -15.390 1.00 40.84 282 LYS A C 1
ATOM 2427 O O . LYS A 1 282 ? -5.371 -27.621 -14.628 1.00 40.84 282 LYS A O 1
ATOM 2432 N N . SER A 1 283 ? -6.979 -26.067 -14.992 1.00 34.56 283 SER A N 1
ATOM 2433 C CA . SER A 1 283 ? -7.666 -26.233 -13.717 1.00 34.56 283 SER A CA 1
ATOM 2434 C C . SER A 1 283 ? -8.057 -27.702 -13.604 1.00 34.56 283 SER A C 1
ATOM 2436 O O . SER A 1 283 ? -8.891 -28.200 -14.358 1.00 34.56 283 SER A O 1
ATOM 2438 N N . VAL A 1 284 ? -7.368 -28.418 -12.722 1.00 34.50 284 VAL A N 1
ATOM 2439 C CA . VAL A 1 284 ? -7.909 -29.648 -12.177 1.00 34.50 284 VAL A CA 1
ATOM 2440 C C . VAL A 1 284 ? -9.117 -29.191 -11.378 1.00 34.50 284 VAL A C 1
ATOM 2442 O O . VAL A 1 284 ? -8.981 -28.425 -10.423 1.00 34.50 284 VAL A O 1
ATOM 2445 N N . ASP A 1 285 ? -10.291 -29.580 -11.860 1.00 36.03 285 ASP A N 1
ATOM 2446 C CA . ASP A 1 285 ? -11.519 -29.572 -11.087 1.00 36.03 285 ASP A CA 1
ATOM 2447 C C . ASP A 1 285 ? -11.250 -30.165 -9.699 1.00 36.03 285 ASP A C 1
ATOM 2449 O O . ASP A 1 285 ? -10.579 -31.189 -9.570 1.00 36.03 285 ASP A O 1
ATOM 2453 N N . ASN A 1 286 ? -11.832 -29.527 -8.684 1.00 30.55 286 ASN A N 1
ATOM 2454 C CA . ASN A 1 286 ? -11.778 -29.869 -7.262 1.00 30.55 286 ASN A CA 1
ATOM 2455 C C . ASN A 1 286 ? -10.455 -29.544 -6.550 1.00 30.55 286 ASN A C 1
ATOM 2457 O O . ASN A 1 286 ? -9.471 -30.264 -6.654 1.00 30.55 286 ASN A O 1
ATOM 2461 N N . ILE A 1 287 ? -10.497 -28.519 -5.695 1.00 28.27 287 ILE A N 1
ATOM 2462 C CA . ILE A 1 287 ? -10.515 -28.723 -4.238 1.00 28.27 287 ILE A CA 1
ATOM 2463 C C . ILE A 1 287 ? -11.326 -27.576 -3.624 1.00 28.27 287 ILE A C 1
ATOM 2465 O O . ILE A 1 287 ? -10.965 -26.401 -3.671 1.00 28.27 287 ILE A O 1
ATOM 2469 N N . SER A 1 288 ? -12.478 -27.971 -3.096 1.00 29.06 288 SER A N 1
ATOM 2470 C CA . SER A 1 288 ? -13.267 -27.280 -2.089 1.00 29.06 288 SER A CA 1
ATOM 2471 C C . SER A 1 288 ? -12.412 -26.815 -0.910 1.00 29.06 288 SER A C 1
ATOM 2473 O O . SER A 1 288 ? -11.530 -27.553 -0.486 1.00 29.06 288 SER A O 1
ATOM 2475 N N . SER A 1 289 ? -12.796 -25.673 -0.328 1.00 29.45 289 SER A N 1
ATOM 2476 C CA . SER A 1 289 ? -12.591 -25.290 1.081 1.00 29.45 289 SER A CA 1
ATOM 2477 C C . SER A 1 289 ? -11.167 -25.376 1.641 1.00 29.45 289 SER A C 1
ATOM 2479 O O . SER A 1 289 ? -10.698 -26.475 1.890 1.00 29.45 289 SER A O 1
ATOM 2481 N N . PHE A 1 290 ? -10.564 -24.227 1.965 1.00 30.94 290 PHE A N 1
ATOM 2482 C CA . PHE A 1 290 ? -10.054 -23.889 3.308 1.00 30.94 290 PHE A CA 1
ATOM 2483 C C . PHE A 1 290 ? -9.818 -22.377 3.407 1.00 30.94 290 PHE A C 1
ATOM 2485 O O . PHE A 1 290 ? -9.210 -21.809 2.472 1.00 30.94 290 PHE A O 1
#

Solvent-accessible surface area (backbone atoms only — not comparable to full-atom values): 17065 Å² total; per-residue (Å²): 115,44,70,43,66,57,32,67,79,66,54,29,74,50,79,24,38,67,78,49,57,69,71,56,29,49,51,50,46,54,50,50,44,50,47,53,47,53,51,48,50,55,48,49,71,70,67,57,39,66,29,38,31,59,79,40,49,81,85,75,80,79,56,77,74,42,48,70,50,58,73,62,67,69,65,54,55,78,73,77,46,49,70,60,30,56,76,66,68,24,46,71,52,53,58,91,83,34,73,37,80,48,72,48,98,84,74,46,77,45,81,38,69,79,84,73,87,76,88,82,75,80,54,72,64,58,55,48,52,52,41,44,64,76,40,64,75,83,59,64,66,57,55,40,51,52,58,54,70,53,81,64,72,43,86,46,32,41,34,39,36,36,16,48,76,84,67,48,78,65,71,46,34,39,39,37,40,20,55,91,66,54,44,75,44,82,47,64,68,91,51,47,66,62,51,56,68,75,52,69,47,33,42,38,33,42,28,27,41,38,60,48,48,53,27,62,80,58,25,36,36,52,55,58,39,42,41,66,56,38,42,36,36,37,44,36,60,87,62,83,62,57,69,59,53,48,38,39,40,69,66,56,35,31,80,93,59,48,80,68,87,63,79,60,89,82,57,83,80,69,81,79,53,61,63,57,66,72,66,63,66,78,82,70,82,81,84,78,87,136

pLDDT: mean 86.43, std 16.13, range [28.27, 97.94]

Radius of gyration: 22.73 Å; Cα contacts (8 Å, |Δi|>4): 386; chains: 1; bounding box: 48×51×70 Å

Sequence (290 aa):
LFASRFAGGAHGYPLNCENYELKDRVKMLDNDRKFIRKTKYKYLEKIKPKFFLPYAGFFKEVLKRDEVYIKYNKKNIVKDYKNFCKKLDIEILDVEENTIFNFNKNKNVKFGTYKGKYYIDINENDYLEYFKEKYKKIDLNYIKNYFENSKFHDDSILFISLTGDNFENNNCYFQVNFTKKITFTILEVKNLNELLQSKNNYLFMKIRKESFLNTIYNKRSWEDISIGFQNKQFRKPNIYNSKFWFHFSNVYVGNKYVQSRTDCSNCVLLNQDIHDILFEKKSVDNISSF

Mean predicted aligned error: 8.29 Å

Foldseek 3Di:
DAEDAQKDALFCPPVQEPQDDPVVRLVVLVVVQVVSNVVVLVLCVLVLDQEYENDDDPDDDDDPLCVSCNPRNDIDDLVVCVVSCVVSNYHYPHCVVAVDWDADPVRDTDTHHDPDDDDDDDDPVVVVVVLCVVQVDDDPVLLQCLQQVLLQADQAKEKEFAAASNLDGPQWIWIWHRHPGTGIDTDGPVCVVVVVVPDQFYKYKRFHRSQVCVCSVQLAQPSSRRSSSGIHIYGHVPDDPCSVNCSSRAPRGDPVRRPPPPPPVPDPPPPSVPVVVSPDDDDPPDDDDD

=== Feature glossary ===
Key to the feature types in this record:

— What the protein is —

Primary structure: the covalent order of the twenty standard amino acids along the backbone. Two proteins with the same sequence will (almost always) fold to the same structure; two with 30% identity often share a fold but not the details.

Database cross-references. InterPro integrates a dozen domain/family signature databases into unified entries with residue-range hits. GO terms attach function/process/location labels with evidence codes. CATH codes position the fold in a four-level structural taxonomy. Organism is the NCBI-taxonomy species name.

— Where its atoms are —

The mmCIF block holds the 3D Cartesian coordinates of each backbone atom (N, Cα, C, O) in ångströms. mmCIF is the PDB's canonical archive format — a tagged-loop text representation of the atomic model.

Six rendered views show the 3D structure from the faces of a cube — i.e. along ±x, ±y, ±z. Rendering representation is drawn randomly per protein from cartoon (secondary-structure ribbons), sticks (backbone bonds), or molecular surface; coloring is either N→C rainbow (blue at the N-terminus through red at the C-terminus) or one color per chain.

— Local backbone conformation —

DSSP 8-state secondary structure assigns each residue one of H (α-helix), G (3₁₀-helix), I (π-helix), E (extended β-strand), B (isolated β-bridge), T (hydrogen-bonded turn), S (bend), or '-' (coil). The assignment is computed from backbone hydrogen-bond geometry via the Kabsch–Sander algorithm.

P-SEA three-state annotation labels each residue as helix, strand, or coil based purely on the geometry of the Cα trace. It serves as a fallback when the full backbone (and thus DSSP) is unavailable.

The φ/ψ torsion pair specifies the backbone conformation at each residue. φ rotates about the N–Cα bond, ψ about the Cα–C bond. Steric clashes forbid most of the (φ, ψ) plane — the allowed regions (α-helix basin, β-sheet basin, left-handed helix) are the Ramachandran-allowed regions.

— Global shape and packing —

The geometric summary reports three shape descriptors. Rg (radius of gyration) measures how spread out the Cα atoms are about their centre of mass; compact globular proteins have small Rg, elongated or unfolded ones large. Cα contacts (<8 Å, |i−j|>4) count long-range residue pairs in spatial proximity — high for tightly packed folds, near zero for rods or random coil. The bounding-box extents give the protein's footprint along x, y, z in Å.

Accessible surface area quantifies burial. A residue with SASA near zero is packed into the hydrophobic core; one with SASA >100 Å² sits on the surface. Computed here via the Shrake–Rupley numerical algorithm with a 1.4 Å probe.

Plot images: a contact map (which residues are close in 3D, as an N×N binary image), a Ramachandran scatter (backbone torsion angles, revealing secondary-structure composition at a glance), and — for AlphaFold structures — a PAE heatmap (pairwise prediction confidence).

— Structural neighborhood —

The Foldseek 3Di string encodes local tertiary geometry as a 20-letter alphabet — one character per residue — derived from the relative positions of nearby Cα atoms. Unlike the amino-acid sequence, 3Di is a direct function of the 3D structure, so two proteins with the same fold have similar 3Di strings even at low sequence identity.

Nearest PDB neighbors are the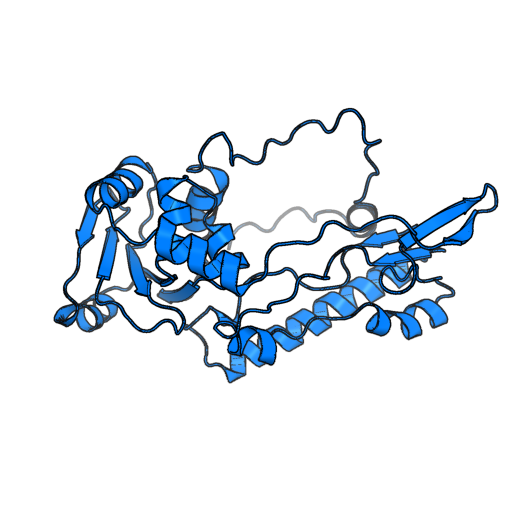 top structural matches found by Foldseek when searching this structure against the entire Protein Data Bank. Each hit reports a TM-score (0 to 1; >0.5 almost always implies the same fold) and an E-value. These are *structural* homologs — they may share no detectable sequence similarity.

— Confidence and disorder —

For AlphaFold models, the B-factor field carries pLDDT — the model's own estimate of local accuracy on a 0–100 scale. Regions with pLDDT<50 should be treated as essentially unmodeled; they often correspond to intrinsically disordered segments.

B-factor (Debye–Waller factor) reflects atomic displacement in the crystal lattice. It is an experimental observable (units Å²), not a prediction; low values mean the atom is pinned down, high values mean it moves or is heterogeneous across the crystal.

Predicted aligned error is AlphaFold's pairwise confidence. Unlike pLDDT (per-residue), PAE is per-residue-pair and captures whether two parts of the structure are correctly placed relative to each other. Units are ångströms of expected positional error.